Protein AF-K1SG07-F1 (afdb_monomer)

Structure (mmCIF, N/CA/C/O backbone):
data_AF-K1SG07-F1
#
_entry.id   AF-K1SG07-F1
#
loop_
_atom_site.group_PDB
_atom_site.id
_atom_site.type_symbol
_atom_site.label_atom_id
_atom_site.label_alt_id
_atom_site.label_comp_id
_atom_site.label_asym_id
_atom_site.label_entity_id
_atom_site.label_seq_id
_atom_site.pdbx_PDB_ins_code
_atom_site.Cartn_x
_atom_site.Cartn_y
_atom_site.Cartn_z
_atom_site.occupancy
_atom_site.B_iso_or_equiv
_atom_site.auth_seq_id
_atom_site.auth_comp_id
_atom_site.auth_asym_id
_atom_site.auth_atom_id
_atom_site.pdbx_PDB_model_num
ATOM 1 N N . VAL A 1 1 ? -24.592 -15.612 -18.113 1.00 40.88 1 VAL A N 1
ATOM 2 C CA . VAL A 1 1 ? -24.002 -16.234 -16.906 1.00 40.88 1 VAL A CA 1
ATOM 3 C C . VAL A 1 1 ? -24.648 -15.575 -15.699 1.00 40.88 1 VAL A C 1
ATOM 5 O O . VAL A 1 1 ? -24.328 -14.440 -15.383 1.00 40.88 1 VAL A O 1
ATOM 8 N N . SER A 1 2 ? -25.657 -16.221 -15.121 1.00 41.41 2 SER A N 1
ATOM 9 C CA . SER A 1 2 ? -26.332 -15.790 -13.893 1.00 41.41 2 SER A CA 1
ATOM 10 C C . SER A 1 2 ? -25.545 -16.319 -12.695 1.00 41.41 2 SER A C 1
ATOM 12 O O . SER A 1 2 ? -25.430 -17.537 -12.562 1.00 41.41 2 SER A O 1
ATOM 14 N N . GLY A 1 3 ? -24.997 -15.442 -11.848 1.00 40.94 3 GLY A N 1
ATOM 15 C CA . GLY A 1 3 ? -24.365 -15.889 -10.599 1.00 40.94 3 GLY A CA 1
ATOM 16 C C . GLY A 1 3 ? -23.189 -15.082 -10.050 1.00 40.94 3 GLY A C 1
ATOM 17 O O . GLY A 1 3 ? -22.533 -15.575 -9.139 1.00 40.94 3 GLY A O 1
ATOM 18 N N . VAL A 1 4 ? -22.899 -13.870 -10.529 1.00 47.25 4 VAL A N 1
ATOM 19 C CA . VAL A 1 4 ? -21.957 -12.996 -9.812 1.00 47.25 4 VAL A CA 1
ATOM 20 C C . VAL A 1 4 ? -22.775 -12.210 -8.795 1.00 47.25 4 VAL A C 1
ATOM 22 O O . VAL A 1 4 ? -23.330 -11.168 -9.119 1.00 47.25 4 VAL A O 1
ATOM 25 N N . GLY A 1 5 ? -22.945 -12.757 -7.587 1.00 47.16 5 GLY A N 1
ATOM 26 C CA . GLY A 1 5 ? -23.499 -11.977 -6.478 1.00 47.16 5 GLY A CA 1
ATOM 27 C C . GLY A 1 5 ? -22.695 -10.686 -6.370 1.00 47.16 5 GLY A C 1
ATOM 28 O O . GLY A 1 5 ? -21.463 -10.760 -6.300 1.00 47.16 5 GLY A O 1
ATOM 29 N N . ALA A 1 6 ? -23.379 -9.548 -6.458 1.00 57.41 6 ALA A N 1
ATOM 30 C CA . ALA A 1 6 ? -22.757 -8.253 -6.652 1.00 57.41 6 ALA A CA 1
ATOM 31 C C . ALA A 1 6 ? -21.718 -8.036 -5.537 1.00 57.41 6 ALA A C 1
ATOM 33 O O . ALA A 1 6 ? -22.042 -8.030 -4.350 1.00 57.41 6 ALA A O 1
ATOM 34 N N . TYR A 1 7 ? -20.428 -8.009 -5.897 1.00 56.44 7 TYR A N 1
ATOM 35 C CA . TYR A 1 7 ? -19.341 -7.937 -4.910 1.00 56.44 7 TYR A CA 1
ATOM 36 C C . TYR A 1 7 ? -19.466 -6.671 -4.052 1.00 56.44 7 TYR A C 1
ATOM 38 O O . TYR A 1 7 ? -19.153 -6.695 -2.865 1.00 56.44 7 TYR A O 1
ATOM 46 N N . ASN A 1 8 ? -20.031 -5.617 -4.645 1.00 56.22 8 ASN A N 1
ATOM 47 C CA . ASN A 1 8 ? -20.372 -4.358 -4.000 1.00 56.22 8 ASN A CA 1
ATOM 48 C C . ASN A 1 8 ? -21.489 -4.445 -2.947 1.00 56.22 8 ASN A C 1
ATOM 50 O O . ASN A 1 8 ? -21.707 -3.463 -2.249 1.00 56.22 8 ASN A O 1
ATOM 54 N N . GLU A 1 9 ? -22.188 -5.574 -2.820 1.00 59.19 9 GLU A N 1
ATOM 55 C CA . GLU A 1 9 ? -23.227 -5.819 -1.809 1.00 59.19 9 GLU A CA 1
ATOM 56 C C . GLU A 1 9 ? -22.744 -6.752 -0.683 1.00 59.19 9 GLU A C 1
ATOM 58 O O . GLU A 1 9 ? -23.463 -6.993 0.288 1.00 59.19 9 GLU A O 1
ATOM 63 N N . LYS A 1 10 ? -21.519 -7.291 -0.774 1.00 55.69 10 LYS A N 1
ATOM 64 C CA . LYS A 1 10 ? -20.966 -8.192 0.247 1.00 55.69 10 LYS A CA 1
ATOM 65 C C . LYS A 1 10 ? -20.412 -7.414 1.442 1.00 55.69 10 LYS A C 1
ATOM 67 O O . LYS A 1 10 ? -19.816 -6.351 1.290 1.00 55.69 10 LYS A O 1
ATOM 72 N N . ALA A 1 11 ? -20.550 -7.988 2.639 1.00 46.19 11 ALA A N 1
ATOM 73 C CA . ALA A 1 11 ? -19.908 -7.465 3.843 1.00 46.19 11 ALA A CA 1
ATOM 74 C C . ALA A 1 11 ? -18.383 -7.372 3.644 1.00 46.19 11 ALA A C 1
ATOM 76 O O . ALA A 1 11 ? -17.761 -8.329 3.181 1.00 46.19 11 ALA A O 1
ATOM 77 N N . GLY A 1 12 ? -17.793 -6.224 3.986 1.00 45.44 12 GLY A N 1
ATOM 78 C CA . GLY A 1 12 ? -16.369 -5.939 3.770 1.00 45.44 12 GLY A CA 1
ATOM 79 C C . GLY A 1 12 ? -16.054 -5.199 2.465 1.00 45.44 12 GLY A C 1
ATOM 80 O O . GLY A 1 12 ? -14.923 -4.748 2.292 1.00 45.44 12 GLY A O 1
ATOM 81 N N . PHE A 1 13 ? -17.036 -5.009 1.576 1.00 57.12 13 PHE A N 1
ATOM 82 C CA . PHE A 1 13 ? -16.944 -3.980 0.543 1.00 57.12 13 PHE A CA 1
ATOM 83 C C . PHE A 1 13 ? -17.072 -2.587 1.184 1.00 57.12 13 PHE A C 1
ATOM 85 O O . PHE A 1 13 ? -17.664 -2.448 2.253 1.00 57.12 13 PHE A O 1
ATOM 92 N N . LEU A 1 14 ? -16.535 -1.537 0.550 1.00 58.69 14 LEU A N 1
ATOM 93 C CA . LEU A 1 14 ? -16.467 -0.168 1.101 1.00 58.69 14 LEU A CA 1
ATOM 94 C C . LEU A 1 14 ? -17.844 0.511 1.329 1.00 58.69 14 LEU A C 1
ATOM 96 O O . LEU A 1 14 ? -17.906 1.710 1.574 1.00 58.69 14 LEU A O 1
ATOM 100 N N . ASN A 1 15 ? -18.950 -0.233 1.252 1.00 59.81 15 ASN A N 1
ATOM 101 C CA . ASN A 1 15 ? -20.324 0.236 1.442 1.00 59.81 15 ASN A CA 1
ATOM 102 C C . ASN A 1 15 ? -20.775 0.269 2.919 1.00 59.81 15 ASN A C 1
ATOM 104 O O . ASN A 1 15 ? -21.837 0.811 3.214 1.00 59.81 15 ASN A O 1
ATOM 108 N N . ALA A 1 16 ? -19.998 -0.322 3.834 1.00 64.75 16 ALA A N 1
ATOM 109 C CA . ALA A 1 16 ? -20.394 -0.524 5.230 1.00 64.75 16 ALA A CA 1
ATOM 110 C C . ALA A 1 16 ? -19.759 0.469 6.219 1.00 64.75 16 ALA A C 1
ATOM 112 O O . ALA A 1 16 ? -20.029 0.375 7.415 1.00 64.75 16 ALA A O 1
ATOM 113 N N . PHE A 1 17 ? -18.928 1.407 5.752 1.00 70.56 17 PHE A N 1
ATOM 114 C CA . PHE A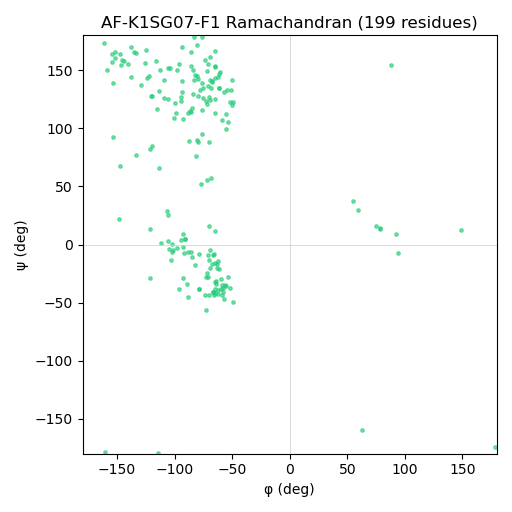 1 17 ? -18.351 2.424 6.627 1.00 70.56 17 PHE A CA 1
ATOM 115 C C . PHE A 1 17 ? -19.393 3.486 6.979 1.00 70.56 17 PHE A C 1
ATOM 117 O O . PHE A 1 17 ? -19.997 4.118 6.110 1.00 70.56 17 PHE A O 1
ATOM 124 N N . SER A 1 18 ? -19.578 3.717 8.273 1.00 72.31 18 SER A N 1
ATOM 125 C CA . SER A 1 18 ? -20.310 4.876 8.772 1.00 72.31 18 SER A CA 1
ATOM 126 C C . SER A 1 18 ? -19.573 6.169 8.415 1.00 72.31 18 SER A C 1
ATOM 128 O O . SER A 1 18 ? -18.344 6.194 8.345 1.00 72.31 18 SER A O 1
ATOM 130 N N . LYS A 1 19 ? -20.301 7.286 8.288 1.00 72.88 19 LYS A N 1
ATOM 131 C CA . LYS A 1 19 ? -19.685 8.613 8.085 1.00 72.88 19 LYS A CA 1
ATOM 132 C C . LYS A 1 19 ? -18.608 8.921 9.136 1.00 72.88 19 LYS A C 1
ATOM 134 O O . LYS A 1 19 ? -17.563 9.460 8.813 1.00 72.88 19 LYS A O 1
ATOM 139 N N . SER A 1 20 ? -18.806 8.508 10.389 1.00 71.62 20 SER A N 1
ATOM 140 C CA . SER A 1 20 ? -17.798 8.663 11.448 1.00 71.62 20 SER A CA 1
ATOM 141 C C . SER A 1 20 ? -16.512 7.860 11.220 1.00 71.62 20 SER A C 1
ATOM 143 O O . SER A 1 20 ? -15.443 8.298 11.645 1.00 71.62 20 SER A O 1
ATOM 145 N N . GLU A 1 21 ? -16.592 6.693 10.577 1.00 75.50 21 GLU A N 1
ATOM 146 C CA . GLU A 1 21 ? -15.414 5.885 10.238 1.00 75.50 21 GLU A CA 1
ATOM 147 C C . GLU A 1 21 ? -14.696 6.430 9.005 1.00 75.50 21 GLU A C 1
ATOM 149 O O . GLU A 1 21 ? -13.469 6.460 8.992 1.00 75.50 21 GLU A O 1
ATOM 154 N N . ILE A 1 22 ? -15.431 6.915 8.000 1.00 77.81 22 ILE A N 1
ATOM 155 C CA . ILE A 1 22 ? -14.830 7.566 6.825 1.00 77.81 22 ILE A CA 1
ATOM 156 C C . ILE A 1 22 ? -14.155 8.879 7.245 1.00 77.81 22 ILE A C 1
ATOM 158 O O . ILE A 1 22 ? -13.010 9.132 6.864 1.00 77.81 22 ILE A O 1
ATOM 162 N N . ALA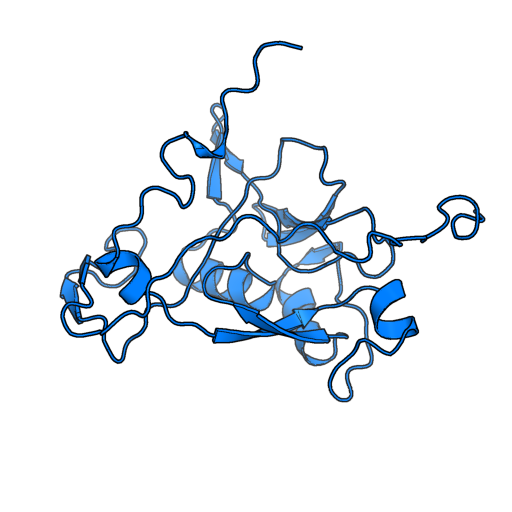 A 1 23 ? -14.789 9.654 8.131 1.00 78.06 23 ALA A N 1
ATOM 163 C CA . ALA A 1 23 ? -14.201 10.858 8.706 1.00 78.06 23 ALA A CA 1
ATOM 164 C C . ALA A 1 23 ? -12.893 10.561 9.458 1.00 78.06 23 ALA A C 1
ATOM 166 O O . ALA A 1 23 ? -11.953 11.353 9.398 1.00 78.06 23 ALA A O 1
ATOM 167 N N . ALA A 1 24 ? -12.771 9.402 10.114 1.00 83.88 24 ALA A N 1
ATOM 168 C CA . ALA A 1 24 ? -11.527 9.000 10.771 1.00 83.88 24 ALA A CA 1
ATOM 169 C C . ALA A 1 24 ? -10.356 8.767 9.798 1.00 83.88 24 ALA A C 1
ATOM 171 O O . ALA A 1 24 ? -9.204 8.726 10.237 1.00 83.88 24 ALA A O 1
ATOM 172 N N . MET A 1 25 ? -10.620 8.629 8.496 1.00 86.69 25 MET A N 1
ATOM 173 C CA . MET A 1 25 ? -9.596 8.433 7.474 1.00 86.69 25 MET A CA 1
ATOM 174 C C . MET A 1 25 ? -8.992 9.769 7.030 1.00 86.69 25 MET A C 1
ATOM 176 O O . MET A 1 25 ? -9.676 10.788 6.866 1.00 86.69 25 MET A O 1
ATOM 180 N N . LYS A 1 26 ? -7.683 9.752 6.792 1.00 89.50 26 LYS A N 1
ATOM 181 C CA . LYS A 1 26 ? -6.927 10.882 6.261 1.00 89.50 26 LYS A CA 1
ATOM 182 C C . LYS A 1 26 ? -6.811 10.769 4.743 1.00 89.50 26 LYS A C 1
ATOM 184 O O . LYS A 1 26 ? -6.321 9.763 4.238 1.00 89.50 26 LYS A O 1
ATOM 189 N N . THR A 1 27 ? -7.190 11.828 4.032 1.00 89.81 27 THR A N 1
ATOM 190 C CA . THR A 1 27 ? -6.795 11.999 2.628 1.00 89.81 27 THR A CA 1
ATOM 191 C C . THR A 1 27 ? -5.303 12.299 2.580 1.00 89.81 27 THR A C 1
ATOM 193 O O . THR A 1 27 ? -4.829 13.212 3.262 1.00 89.81 27 THR A O 1
ATOM 196 N N . VAL A 1 28 ? -4.557 11.527 1.796 1.00 91.88 28 VAL A N 1
ATOM 197 C CA . VAL A 1 28 ? -3.107 11.662 1.678 1.00 91.88 28 VAL A CA 1
ATOM 198 C C . VAL A 1 28 ? -2.694 11.874 0.237 1.00 91.88 28 VAL A C 1
ATOM 200 O O . VAL A 1 28 ? -3.255 11.287 -0.682 1.00 91.88 28 VAL A O 1
ATOM 203 N N . THR A 1 29 ? -1.673 12.701 0.065 1.00 94.38 29 THR A N 1
ATOM 204 C CA . THR A 1 29 ? -0.968 12.860 -1.198 1.00 94.38 29 THR A CA 1
ATOM 205 C C . THR A 1 29 ? 0.309 12.031 -1.129 1.00 94.38 29 THR A C 1
ATOM 207 O O . THR A 1 29 ? 1.113 12.208 -0.209 1.00 94.38 29 THR A O 1
ATOM 210 N N . GLN A 1 30 ? 0.475 11.088 -2.053 1.00 93.50 30 GLN A N 1
ATOM 211 C CA . GLN A 1 30 ? 1.565 10.113 -2.027 1.00 93.50 30 GLN A CA 1
ATOM 212 C C . GLN A 1 30 ? 2.077 9.785 -3.431 1.00 93.50 30 GLN A C 1
ATOM 214 O O . GLN A 1 30 ? 1.383 9.962 -4.425 1.00 93.50 30 GLN A O 1
ATOM 219 N N . ARG A 1 31 ? 3.316 9.289 -3.510 1.00 92.44 31 ARG A N 1
ATOM 220 C CA . ARG A 1 31 ? 3.916 8.841 -4.777 1.00 92.44 31 ARG A CA 1
ATOM 221 C C . ARG A 1 31 ? 3.216 7.575 -5.245 1.00 92.44 31 ARG A C 1
ATOM 223 O O . ARG A 1 31 ? 3.210 6.614 -4.483 1.00 92.44 31 ARG A O 1
ATOM 230 N N . SER A 1 32 ? 2.676 7.536 -6.451 1.00 91.94 32 SER A N 1
ATOM 231 C CA . SER A 1 32 ? 2.264 6.322 -7.158 1.00 91.94 32 SER A CA 1
ATOM 232 C C . SER A 1 32 ? 3.279 6.038 -8.251 1.00 91.94 32 SER A C 1
ATOM 234 O O . SER A 1 32 ? 3.599 6.928 -9.028 1.00 91.94 32 SER A O 1
ATOM 236 N N . LEU A 1 33 ? 3.865 4.842 -8.273 1.00 92.44 33 LEU A N 1
ATOM 237 C CA . LEU A 1 33 ? 4.840 4.522 -9.317 1.00 92.44 33 LEU A CA 1
ATOM 238 C C . LEU A 1 33 ? 4.124 4.341 -10.653 1.00 92.44 33 LEU A C 1
ATOM 240 O O . LEU A 1 33 ? 2.993 3.866 -10.665 1.00 92.44 33 LEU A O 1
ATOM 244 N N . VAL A 1 34 ? 4.803 4.675 -11.746 1.00 89.38 34 VAL A N 1
ATOM 245 C CA . VAL A 1 34 ? 4.256 4.604 -13.108 1.00 89.38 34 VAL A CA 1
ATOM 246 C C . VAL A 1 34 ? 5.019 3.588 -13.964 1.00 89.38 34 VAL A C 1
ATOM 248 O O . VAL A 1 34 ? 6.158 3.211 -13.669 1.00 89.38 34 VAL A O 1
ATOM 251 N N . SER A 1 35 ? 4.367 3.103 -15.015 1.00 88.06 35 SER A N 1
ATOM 252 C CA . SER A 1 35 ? 4.882 2.132 -15.985 1.00 88.06 35 SER A CA 1
ATOM 253 C C . SER A 1 35 ? 5.516 2.799 -17.216 1.00 88.06 35 SER A C 1
ATOM 255 O O . SER A 1 35 ? 5.374 4.006 -17.420 1.00 88.06 35 SER A O 1
ATOM 257 N N . HIS A 1 36 ? 6.208 2.016 -18.062 1.00 88.38 36 HIS A N 1
ATOM 258 C CA . HIS A 1 36 ? 6.862 2.507 -19.289 1.00 88.38 36 HIS A CA 1
ATOM 259 C C . HIS A 1 36 ? 5.931 3.358 -20.160 1.00 88.38 36 HIS A C 1
ATOM 261 O O . HIS A 1 36 ? 6.347 4.448 -20.545 1.00 88.38 36 HIS A O 1
ATOM 267 N N . PRO A 1 37 ? 4.690 2.936 -20.489 1.00 85.50 37 PRO A N 1
ATOM 268 C CA . PRO A 1 37 ? 3.810 3.750 -21.326 1.00 85.50 37 PRO A CA 1
ATOM 269 C C . PRO A 1 37 ? 3.531 5.143 -20.756 1.00 85.50 37 PRO A C 1
ATOM 271 O O . PRO A 1 37 ? 3.468 6.102 -21.521 1.00 85.50 37 PRO A O 1
ATOM 274 N N . GLU A 1 38 ? 3.385 5.258 -19.438 1.00 85.25 38 GLU A N 1
ATOM 275 C CA . GLU A 1 38 ? 3.039 6.506 -18.754 1.00 85.25 38 GLU A CA 1
ATOM 276 C C . GLU A 1 38 ? 4.228 7.470 -18.754 1.00 85.25 38 GLU A C 1
ATOM 278 O O . GLU A 1 38 ? 4.141 8.569 -19.314 1.00 85.25 38 GLU A O 1
ATOM 283 N N . TYR A 1 39 ? 5.385 7.046 -18.235 1.00 84.94 39 TYR A N 1
ATOM 284 C CA . TYR A 1 39 ? 6.535 7.947 -18.179 1.00 84.94 39 TYR A CA 1
ATOM 285 C C . TYR A 1 39 ? 7.138 8.227 -19.565 1.00 84.94 39 TYR A C 1
ATOM 287 O O . TYR A 1 39 ? 7.646 9.324 -19.792 1.00 84.94 39 TYR A O 1
ATOM 295 N N . ASN A 1 40 ? 7.021 7.312 -20.543 1.00 86.69 40 ASN A N 1
ATOM 296 C CA . ASN A 1 40 ? 7.429 7.581 -21.933 1.00 86.69 40 ASN A CA 1
ATOM 297 C C . ASN A 1 40 ? 6.540 8.639 -22.609 1.00 86.69 40 ASN A C 1
ATOM 299 O O . ASN A 1 40 ? 6.918 9.207 -23.636 1.00 86.69 40 ASN A O 1
ATOM 303 N N . LYS A 1 41 ? 5.358 8.915 -22.044 1.00 87.00 41 LYS A N 1
ATOM 304 C CA . LYS A 1 41 ? 4.472 10.017 -22.442 1.00 87.00 41 LYS A CA 1
ATOM 305 C C . LYS A 1 41 ? 4.677 11.279 -21.603 1.00 87.00 41 LYS A C 1
ATOM 307 O O . LYS A 1 41 ? 3.971 12.258 -21.818 1.00 87.00 41 LYS A O 1
ATOM 312 N N . GLY A 1 42 ? 5.654 11.277 -20.695 1.00 85.19 42 GLY A N 1
ATOM 313 C CA . GLY A 1 42 ? 5.929 12.388 -19.789 1.00 85.19 42 GLY A CA 1
ATOM 314 C C . GLY A 1 42 ? 4.980 12.458 -18.593 1.00 85.19 42 GLY A C 1
ATOM 315 O O . GLY A 1 42 ? 4.953 13.486 -17.925 1.00 85.19 42 GLY A O 1
ATOM 316 N N . ILE A 1 43 ? 4.213 11.396 -18.316 1.00 85.69 43 ILE A N 1
ATOM 317 C CA . ILE A 1 43 ? 3.385 11.280 -17.107 1.00 85.69 43 ILE A CA 1
ATOM 318 C C . ILE A 1 43 ? 4.297 10.817 -15.973 1.00 85.69 43 ILE A C 1
ATOM 320 O O . ILE A 1 43 ? 4.389 9.635 -15.646 1.00 85.69 43 ILE A O 1
ATOM 324 N N . VAL A 1 44 ? 5.084 11.759 -15.469 1.00 90.44 44 VAL A N 1
ATOM 325 C CA . VAL A 1 44 ? 6.042 11.545 -14.394 1.00 90.44 44 VAL A CA 1
ATOM 326 C C . VAL A 1 44 ? 6.262 12.861 -13.660 1.00 90.44 44 VAL A C 1
ATOM 328 O O . VAL A 1 44 ? 6.384 13.919 -14.276 1.00 90.44 44 VAL A O 1
ATOM 331 N N . ASP A 1 45 ? 6.348 12.779 -12.342 1.00 89.06 45 ASP A N 1
ATOM 332 C CA . ASP A 1 45 ? 6.738 13.874 -11.472 1.00 89.06 45 ASP A CA 1
ATOM 333 C C . ASP A 1 45 ? 8.222 13.781 -11.095 1.00 89.06 45 ASP A C 1
ATOM 335 O O . ASP A 1 45 ? 8.799 12.702 -10.936 1.00 89.06 45 ASP A O 1
ATOM 339 N N . GLY A 1 46 ? 8.831 14.944 -10.856 1.00 87.44 46 GLY A N 1
ATOM 340 C CA . GLY A 1 46 ? 10.195 15.059 -10.341 1.00 87.44 46 GLY A CA 1
ATOM 341 C C . GLY A 1 46 ? 11.277 14.477 -11.260 1.00 87.44 46 GLY A C 1
ATOM 342 O O . GLY A 1 46 ? 11.086 14.313 -12.459 1.00 87.44 46 GLY A O 1
ATOM 343 N N . ASP A 1 47 ? 12.434 14.172 -10.665 1.00 86.62 47 ASP A N 1
ATOM 344 C CA . ASP A 1 47 ? 13.654 13.772 -11.387 1.00 86.62 47 ASP A CA 1
ATOM 345 C C . ASP A 1 47 ? 13.950 12.262 -11.276 1.00 86.62 47 ASP A C 1
ATOM 347 O O . ASP A 1 47 ? 15.106 11.829 -11.322 1.00 86.62 47 ASP A O 1
ATOM 351 N N . ALA A 1 48 ? 12.918 11.442 -11.055 1.00 88.12 48 ALA A N 1
ATOM 352 C CA . ALA A 1 48 ? 13.075 9.992 -10.992 1.00 88.12 48 ALA A CA 1
ATOM 353 C C . ALA A 1 48 ? 13.597 9.426 -12.326 1.00 88.12 48 ALA A C 1
ATOM 355 O O . ALA A 1 48 ? 13.302 9.956 -13.395 1.00 88.12 48 ALA A O 1
ATOM 356 N N . ASN A 1 49 ? 14.398 8.359 -12.266 1.00 89.75 49 ASN A N 1
ATOM 357 C CA . ASN A 1 49 ? 15.182 7.891 -13.415 1.00 89.75 49 ASN A CA 1
ATOM 358 C C . ASN A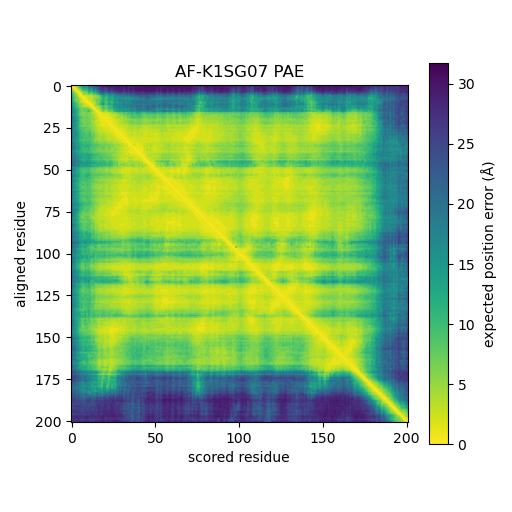 1 49 ? 15.406 6.372 -13.455 1.00 89.75 49 ASN A C 1
ATOM 360 O O . ASN A 1 49 ? 16.369 5.900 -14.063 1.00 89.75 49 ASN A O 1
ATOM 364 N N . SER A 1 50 ? 14.559 5.602 -12.773 1.00 92.44 50 SER A N 1
ATOM 365 C CA . SER A 1 50 ? 14.682 4.145 -12.730 1.00 92.44 50 SER A CA 1
ATOM 366 C C . SER A 1 50 ? 13.328 3.450 -12.668 1.00 92.44 50 SER A C 1
ATOM 368 O O . SER A 1 50 ? 12.328 4.026 -12.244 1.00 92.44 50 SER A O 1
ATOM 370 N N . ASP A 1 51 ? 13.311 2.181 -13.056 1.00 92.12 51 ASP A N 1
ATOM 371 C CA . ASP A 1 51 ? 12.171 1.298 -12.840 1.00 92.12 51 ASP A CA 1
ATOM 372 C C . ASP A 1 51 ? 12.230 0.702 -11.426 1.00 92.12 51 ASP A C 1
ATOM 374 O O . ASP A 1 51 ? 13.315 0.456 -10.886 1.00 92.12 51 ASP A O 1
ATOM 378 N N . LEU A 1 52 ? 11.077 0.400 -10.820 1.00 92.06 52 LEU A N 1
ATOM 379 C CA . LEU A 1 52 ? 11.085 -0.321 -9.547 1.00 92.06 52 LEU A CA 1
ATOM 380 C C . LEU A 1 52 ? 11.571 -1.765 -9.758 1.00 92.06 52 LEU A C 1
ATOM 382 O O . LEU A 1 52 ? 11.067 -2.460 -10.643 1.00 92.06 52 LEU A O 1
ATOM 386 N N . LEU A 1 53 ? 12.461 -2.276 -8.906 1.00 91.00 53 LEU A N 1
ATOM 387 C CA . LEU A 1 53 ? 12.915 -3.667 -8.983 1.00 91.00 53 LEU A CA 1
ATOM 388 C C . LEU A 1 53 ? 11.793 -4.649 -8.606 1.00 91.00 53 LEU A C 1
ATOM 390 O O . LEU A 1 53 ? 10.992 -4.394 -7.703 1.00 91.00 53 LEU A O 1
ATOM 394 N N . TYR A 1 54 ? 11.720 -5.773 -9.316 1.00 88.50 54 TYR A N 1
ATOM 395 C CA . TYR A 1 54 ? 10.829 -6.905 -9.035 1.00 88.50 54 TYR A CA 1
ATOM 396 C C . TYR A 1 54 ? 11.587 -8.228 -9.221 1.00 88.50 54 TYR A C 1
ATOM 398 O O . TYR A 1 54 ? 12.727 -8.225 -9.676 1.00 88.50 54 TYR A O 1
ATOM 406 N N . TYR A 1 55 ? 10.976 -9.345 -8.811 1.00 90.06 55 TYR A N 1
ATOM 407 C CA . TYR A 1 55 ? 11.657 -10.625 -8.558 1.00 90.06 55 TYR A CA 1
ATOM 408 C C . TYR A 1 55 ? 12.810 -10.498 -7.563 1.00 90.06 55 TYR A C 1
ATOM 410 O O . TYR A 1 55 ? 13.845 -11.149 -7.674 1.00 90.06 55 TYR A O 1
ATOM 418 N N . THR A 1 56 ? 12.594 -9.649 -6.567 1.00 93.75 56 THR A N 1
ATOM 419 C CA . THR A 1 56 ? 13.540 -9.393 -5.495 1.00 93.75 56 THR A CA 1
ATOM 420 C C . THR A 1 56 ? 12.827 -9.372 -4.147 1.00 93.75 56 THR A C 1
ATOM 422 O O . THR A 1 56 ? 11.595 -9.295 -4.072 1.00 93.75 56 THR A O 1
ATOM 425 N N . ASP A 1 57 ? 13.603 -9.440 -3.075 1.00 94.38 57 ASP A N 1
ATOM 426 C CA . ASP A 1 57 ? 13.129 -9.196 -1.729 1.00 94.38 57 ASP A CA 1
ATOM 427 C C . ASP A 1 57 ? 12.678 -7.741 -1.576 1.00 94.38 57 ASP A C 1
ATOM 429 O O . ASP A 1 57 ? 13.280 -6.791 -2.086 1.00 94.38 57 ASP A O 1
ATOM 433 N N . ILE A 1 58 ? 11.619 -7.543 -0.799 1.00 93.56 58 ILE A N 1
ATOM 434 C CA . ILE A 1 58 ? 11.055 -6.220 -0.534 1.00 93.56 58 ILE A CA 1
ATOM 435 C C . ILE A 1 58 ? 12.069 -5.201 -0.001 1.00 93.56 58 ILE A C 1
ATOM 437 O O . ILE A 1 58 ? 11.901 -4.007 -0.237 1.00 93.56 58 ILE A O 1
ATOM 441 N N . SER A 1 59 ? 13.132 -5.620 0.691 1.00 92.31 59 SER A N 1
ATOM 442 C CA . SER A 1 59 ? 14.190 -4.697 1.120 1.00 92.31 59 SER A CA 1
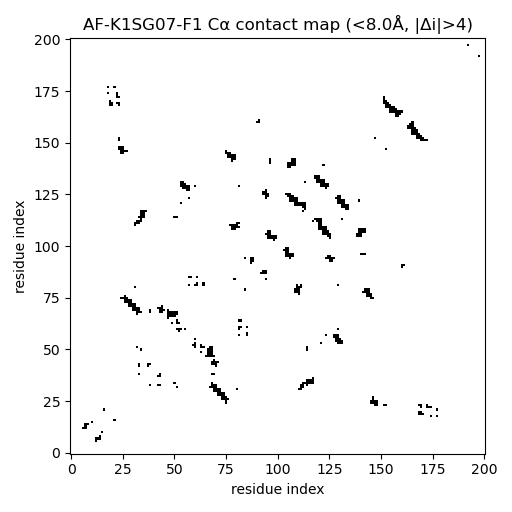ATOM 443 C C . SER A 1 59 ? 14.913 -4.038 -0.052 1.00 92.31 59 SER A C 1
ATOM 445 O O . SER A 1 59 ? 15.210 -2.846 0.026 1.00 92.31 59 SER A O 1
ATOM 447 N N . GLU A 1 60 ? 15.167 -4.778 -1.131 1.00 95.00 60 GLU A N 1
ATOM 448 C CA . GLU A 1 60 ? 15.819 -4.243 -2.328 1.00 95.00 60 GLU A CA 1
ATOM 449 C C . GLU A 1 60 ? 14.863 -3.343 -3.112 1.00 95.00 60 GLU A C 1
ATOM 451 O O . GLU A 1 60 ? 15.233 -2.226 -3.470 1.00 95.00 60 GLU A O 1
ATOM 456 N N . ALA A 1 61 ? 13.604 -3.769 -3.277 1.00 94.06 61 ALA A N 1
ATOM 457 C CA . ALA A 1 61 ? 12.573 -2.933 -3.894 1.00 94.06 61 ALA A CA 1
ATOM 458 C C . ALA A 1 61 ? 12.386 -1.605 -3.129 1.00 94.06 61 ALA A C 1
ATOM 460 O O . ALA A 1 61 ? 12.271 -0.532 -3.713 1.00 94.06 61 ALA A O 1
ATOM 461 N N . VAL A 1 62 ? 12.415 -1.640 -1.793 1.00 95.19 62 VAL A N 1
ATOM 462 C CA . VAL A 1 62 ? 12.346 -0.427 -0.963 1.00 95.19 62 VAL A CA 1
ATOM 463 C C . VAL A 1 62 ? 13.561 0.474 -1.153 1.00 95.19 62 VAL A C 1
ATOM 465 O O . VAL A 1 62 ? 13.399 1.696 -1.158 1.00 95.19 62 VAL A O 1
ATOM 468 N N . ALA A 1 63 ? 14.756 -0.098 -1.305 1.00 95.69 63 ALA A N 1
ATOM 469 C CA . ALA A 1 63 ? 15.977 0.674 -1.510 1.00 95.69 63 ALA A CA 1
ATOM 470 C C . ALA A 1 63 ? 15.950 1.463 -2.829 1.00 95.69 63 ALA A C 1
ATOM 472 O O . ALA A 1 63 ? 16.499 2.561 -2.887 1.00 95.69 63 ALA A O 1
ATOM 473 N N . ASN A 1 64 ? 15.276 0.941 -3.858 1.00 94.81 64 ASN A N 1
ATOM 474 C CA . ASN A 1 64 ? 15.200 1.567 -5.179 1.00 94.81 64 ASN A CA 1
ATOM 475 C C . ASN A 1 64 ? 13.910 2.388 -5.416 1.00 94.81 64 ASN A C 1
ATOM 477 O O . ASN A 1 64 ? 13.757 3.049 -6.442 1.00 94.81 64 ASN A O 1
ATOM 481 N N . TYR A 1 65 ? 12.986 2.392 -4.454 1.00 94.69 65 TYR A N 1
ATOM 482 C CA . TYR A 1 65 ? 11.694 3.068 -4.576 1.00 94.69 65 TYR A CA 1
ATOM 483 C C . TYR A 1 65 ? 11.803 4.579 -4.830 1.00 94.69 65 TYR A C 1
ATOM 485 O O . TYR A 1 65 ? 11.089 5.113 -5.672 1.00 94.69 65 TYR A O 1
ATOM 493 N N . ASP A 1 66 ? 12.698 5.288 -4.134 1.00 93.88 66 ASP A N 1
ATOM 494 C CA . ASP A 1 66 ? 12.752 6.757 -4.229 1.00 93.88 66 ASP A CA 1
ATOM 495 C C . ASP A 1 66 ? 13.312 7.267 -5.561 1.00 93.88 66 ASP A C 1
ATOM 497 O O . ASP A 1 66 ? 12.963 8.375 -5.977 1.00 93.88 66 ASP A O 1
ATOM 501 N N . SER A 1 67 ? 14.124 6.457 -6.246 1.00 94.38 67 SER A N 1
ATOM 502 C CA . SER A 1 67 ? 14.620 6.744 -7.595 1.00 94.38 67 SER A CA 1
ATOM 503 C C . SER A 1 67 ? 13.651 6.300 -8.693 1.00 94.38 67 SER A C 1
ATOM 505 O O . SER A 1 67 ? 13.913 6.559 -9.870 1.00 94.38 67 SER A O 1
ATOM 507 N N . SER A 1 68 ? 12.564 5.605 -8.340 1.00 94.31 68 SER A N 1
ATOM 508 C CA . SER A 1 68 ? 11.648 5.016 -9.315 1.00 94.31 68 SER A CA 1
ATOM 509 C C . SER A 1 68 ? 10.668 6.040 -9.889 1.00 94.31 68 SER A C 1
ATOM 511 O O . SER A 1 68 ? 10.186 6.910 -9.151 1.00 94.31 68 SER A O 1
ATOM 513 N N . TYR A 1 69 ? 10.366 5.925 -11.188 1.00 94.19 69 TYR A N 1
ATOM 514 C CA . TYR A 1 69 ? 9.399 6.776 -11.889 1.00 94.19 69 TYR A CA 1
ATOM 515 C C . TYR A 1 69 ? 8.040 6.769 -11.189 1.00 94.19 69 TYR A C 1
ATOM 517 O O . TYR A 1 69 ? 7.529 5.712 -10.812 1.00 94.19 69 TYR A O 1
ATOM 525 N N . PHE A 1 70 ? 7.463 7.954 -10.999 1.00 94.31 70 PHE A N 1
ATOM 526 C CA . PHE A 1 70 ? 6.239 8.128 -10.230 1.00 94.31 70 PHE A CA 1
ATOM 527 C C . PHE A 1 70 ? 5.428 9.327 -10.703 1.00 94.31 70 PHE A C 1
ATOM 529 O O . PHE A 1 70 ? 5.962 10.214 -11.353 1.00 94.31 70 PHE A O 1
ATOM 536 N N . GLU A 1 71 ? 4.179 9.379 -10.273 1.00 92.94 71 GLU A N 1
ATOM 537 C CA . GLU A 1 71 ? 3.346 10.572 -10.205 1.00 92.94 71 GLU A CA 1
ATOM 538 C C . GLU A 1 71 ? 2.824 10.750 -8.774 1.00 92.94 71 GLU A C 1
ATOM 540 O O . GLU A 1 71 ? 2.923 9.858 -7.922 1.00 92.94 71 GLU A O 1
ATOM 545 N N . THR A 1 72 ? 2.265 11.911 -8.486 1.00 92.44 72 THR A N 1
ATOM 546 C CA . THR A 1 72 ? 1.691 12.234 -7.187 1.00 92.44 72 THR A CA 1
ATOM 547 C C . THR A 1 72 ? 0.181 12.055 -7.234 1.00 92.44 72 THR A C 1
ATOM 549 O O . THR A 1 72 ? -0.526 12.829 -7.876 1.00 92.44 72 THR A O 1
ATOM 552 N N . THR A 1 73 ? -0.336 11.075 -6.494 1.00 90.31 73 THR A N 1
ATOM 553 C CA . THR A 1 73 ? -1.778 10.822 -6.392 1.00 90.31 73 THR A CA 1
ATOM 554 C C . THR A 1 73 ? -2.316 11.279 -5.042 1.00 90.31 73 THR A C 1
ATOM 556 O O . THR A 1 73 ? -1.594 11.328 -4.043 1.00 90.31 73 THR A O 1
ATOM 559 N N . THR A 1 74 ? -3.594 11.660 -5.008 1.00 91.12 74 THR A N 1
ATOM 560 C CA . THR A 1 74 ? -4.302 12.010 -3.771 1.00 91.12 74 THR A CA 1
ATOM 561 C C . THR A 1 74 ? -5.423 11.014 -3.533 1.00 91.12 74 THR A C 1
ATOM 563 O O . THR A 1 74 ? -6.354 10.909 -4.326 1.00 91.12 74 THR A O 1
ATOM 566 N N . GLU A 1 75 ? -5.319 10.271 -2.437 1.00 88.62 75 GLU A N 1
ATOM 567 C CA . GLU A 1 75 ? -6.132 9.089 -2.160 1.00 88.62 75 GLU A CA 1
ATOM 568 C C . GLU A 1 75 ? -6.567 9.091 -0.688 1.00 88.62 75 GLU A C 1
ATOM 570 O O . GLU A 1 75 ? -5.822 9.507 0.201 1.00 88.62 75 GLU A O 1
ATOM 575 N N . LYS A 1 76 ? -7.786 8.615 -0.409 1.00 85.81 76 LYS A N 1
ATOM 576 C CA . LYS A 1 76 ? -8.263 8.374 0.969 1.00 85.81 76 LYS A CA 1
ATOM 577 C C . LYS A 1 76 ? -8.075 6.907 1.377 1.00 85.81 76 LYS A C 1
ATOM 579 O O . LYS A 1 76 ? -7.691 6.623 2.507 1.00 85.81 76 LYS A O 1
ATOM 584 N N . VAL A 1 77 ? -8.306 5.991 0.438 1.00 87.31 77 VAL A N 1
ATOM 585 C CA . VAL A 1 77 ? -8.095 4.544 0.574 1.00 87.31 77 VAL A CA 1
ATOM 586 C C . VAL A 1 77 ? -7.275 4.077 -0.622 1.00 87.31 77 VAL A C 1
ATOM 588 O O . VAL A 1 77 ? -7.538 4.502 -1.744 1.00 87.31 77 VAL A O 1
ATOM 591 N N . PHE A 1 78 ? -6.290 3.219 -0.385 1.00 91.00 78 PHE A N 1
ATOM 592 C CA . PHE A 1 78 ? -5.310 2.800 -1.387 1.00 91.00 78 PHE A CA 1
ATOM 593 C C . PHE A 1 78 ? -4.849 1.356 -1.157 1.00 91.00 78 PHE A C 1
ATOM 595 O O . PHE A 1 78 ? -5.045 0.800 -0.076 1.00 91.00 78 PHE A O 1
ATOM 602 N N . LEU A 1 79 ? -4.222 0.731 -2.159 1.00 92.38 79 LEU A N 1
ATOM 603 C CA . LEU A 1 79 ? -3.439 -0.494 -1.939 1.00 92.38 79 LEU A CA 1
ATOM 604 C C . LEU A 1 79 ? -2.019 -0.125 -1.516 1.00 92.38 79 LEU A C 1
ATOM 606 O O . LEU A 1 79 ? -1.519 0.940 -1.855 1.00 92.38 79 LEU A O 1
ATOM 610 N N . LEU A 1 80 ? -1.345 -1.005 -0.785 1.00 93.94 80 LEU A N 1
ATOM 611 C CA . LEU A 1 80 ? 0.006 -0.720 -0.304 1.00 93.94 80 LEU A CA 1
ATOM 612 C C . LEU A 1 80 ? 1.014 -0.649 -1.465 1.00 93.94 80 LEU A C 1
ATOM 614 O O . LEU A 1 80 ? 0.966 -1.459 -2.393 1.00 93.94 80 LEU A O 1
ATOM 618 N N . ASP A 1 81 ? 1.957 0.288 -1.387 1.00 94.50 81 ASP A N 1
ATOM 619 C CA . ASP A 1 81 ? 3.225 0.209 -2.123 1.00 94.50 81 ASP A CA 1
ATOM 620 C C . ASP A 1 81 ? 4.262 -0.653 -1.369 1.00 94.50 81 ASP A C 1
ATOM 622 O O . ASP A 1 81 ? 4.016 -1.141 -0.261 1.00 94.50 81 ASP A O 1
ATOM 626 N N . VAL A 1 82 ? 5.454 -0.835 -1.947 1.00 95.06 82 VAL A N 1
ATOM 627 C CA . VAL A 1 82 ? 6.529 -1.639 -1.334 1.00 95.06 82 VAL A CA 1
ATOM 628 C C . VAL A 1 82 ? 7.063 -1.071 -0.011 1.00 95.06 82 VAL A C 1
ATOM 630 O O . VAL A 1 82 ? 7.394 -1.842 0.891 1.00 95.06 82 VAL A O 1
ATOM 633 N N . LYS A 1 83 ? 7.124 0.254 0.176 1.00 95.12 83 LYS A N 1
ATOM 634 C CA . LYS A 1 83 ? 7.547 0.863 1.451 1.00 95.12 83 LYS A CA 1
ATOM 635 C C . LYS A 1 83 ? 6.496 0.656 2.530 1.00 95.12 83 LYS A C 1
ATOM 637 O O . LYS A 1 83 ? 6.838 0.286 3.658 1.00 95.12 83 LYS A O 1
ATOM 642 N N . GLN A 1 84 ? 5.231 0.855 2.184 1.00 94.38 84 GLN A N 1
ATOM 643 C CA . GLN A 1 84 ? 4.097 0.661 3.080 1.00 94.38 84 GLN A CA 1
ATOM 644 C C . GLN A 1 84 ? 3.953 -0.818 3.465 1.00 94.38 84 GLN A C 1
ATOM 646 O O . GLN A 1 84 ? 3.832 -1.129 4.651 1.00 94.38 84 GLN A O 1
ATOM 651 N N . ALA A 1 85 ? 4.081 -1.746 2.511 1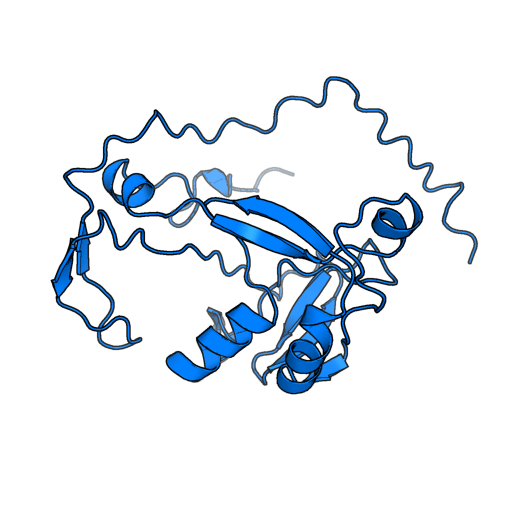.00 93.69 85 ALA A N 1
ATOM 652 C CA . ALA A 1 85 ? 4.109 -3.184 2.783 1.00 93.69 85 ALA A CA 1
ATOM 653 C C . ALA A 1 85 ? 5.276 -3.576 3.711 1.00 93.69 85 ALA A C 1
ATOM 655 O O . ALA A 1 85 ? 5.105 -4.383 4.629 1.00 93.69 85 ALA A O 1
ATOM 656 N N . ASN A 1 86 ? 6.451 -2.956 3.548 1.00 93.31 86 ASN A N 1
ATOM 657 C CA . ASN A 1 86 ? 7.603 -3.207 4.416 1.00 93.31 86 ASN A CA 1
ATOM 658 C C . ASN A 1 86 ? 7.348 -2.710 5.844 1.00 93.31 86 ASN A C 1
ATOM 660 O O . ASN A 1 86 ? 7.680 -3.389 6.816 1.00 93.31 86 ASN A O 1
ATOM 664 N N . ALA A 1 87 ? 6.721 -1.540 5.989 1.00 90.31 87 ALA A N 1
ATOM 665 C CA . ALA A 1 87 ? 6.316 -1.015 7.291 1.00 90.31 87 ALA A CA 1
ATOM 666 C C . ALA A 1 87 ? 5.291 -1.932 7.979 1.00 90.31 87 ALA A C 1
ATOM 668 O O . ALA A 1 87 ? 5.431 -2.228 9.168 1.00 90.31 87 ALA A O 1
ATOM 669 N N . VAL A 1 88 ? 4.312 -2.444 7.225 1.00 85.50 88 VAL A N 1
ATOM 670 C CA . VAL A 1 88 ? 3.337 -3.425 7.723 1.00 85.50 88 VAL A CA 1
ATOM 671 C C . VAL A 1 88 ? 4.041 -4.665 8.265 1.00 85.50 88 VAL A C 1
ATOM 673 O O . VAL A 1 88 ? 3.749 -5.068 9.388 1.00 85.50 88 VAL A O 1
ATOM 676 N N . TRP A 1 89 ? 5.013 -5.234 7.551 1.00 85.25 89 TRP A N 1
ATOM 677 C CA . TRP A 1 89 ? 5.769 -6.380 8.067 1.00 85.25 89 TRP A CA 1
ATOM 678 C C . TRP A 1 89 ? 6.604 -6.051 9.300 1.00 85.25 89 TRP A C 1
ATOM 680 O O . TRP A 1 89 ? 6.611 -6.830 10.253 1.00 85.25 89 TRP A O 1
ATOM 690 N N . LYS A 1 90 ? 7.273 -4.892 9.344 1.00 84.38 90 LYS A N 1
ATOM 691 C CA . LYS A 1 90 ? 8.048 -4.497 10.533 1.00 84.38 90 LYS A CA 1
ATOM 692 C C . LYS A 1 90 ? 7.174 -4.487 11.791 1.00 84.38 90 LYS A C 1
ATOM 694 O O . LYS A 1 90 ? 7.660 -4.903 12.848 1.00 84.38 90 LYS A O 1
ATOM 699 N N . ASN A 1 91 ? 5.904 -4.103 11.647 1.00 79.19 91 ASN A N 1
ATOM 700 C CA . ASN A 1 91 ? 4.934 -3.993 12.736 1.00 79.19 91 ASN A CA 1
ATOM 701 C C . ASN A 1 91 ? 4.170 -5.296 13.030 1.00 79.19 91 ASN A C 1
ATOM 703 O O . ASN A 1 91 ? 4.034 -5.669 14.191 1.00 79.19 91 ASN A O 1
ATOM 707 N N . LEU A 1 92 ? 3.687 -5.999 12.002 1.00 78.06 92 LEU A N 1
ATOM 708 C CA . LEU A 1 92 ? 2.807 -7.173 12.131 1.00 78.06 92 LEU A CA 1
ATOM 709 C C . LEU A 1 92 ? 3.524 -8.515 11.927 1.00 78.06 92 LEU A C 1
ATOM 711 O O . LEU A 1 92 ? 2.923 -9.565 12.119 1.00 78.06 92 LEU A O 1
ATOM 715 N N . LYS A 1 93 ? 4.803 -8.496 11.535 1.00 80.12 93 LYS A N 1
ATOM 716 C CA . LYS A 1 93 ? 5.651 -9.676 11.287 1.00 80.12 93 LYS A CA 1
ATOM 717 C C . LYS A 1 93 ? 5.122 -10.633 10.207 1.00 80.12 93 LYS A C 1
ATOM 719 O O . LYS A 1 93 ? 5.421 -11.822 10.245 1.00 80.12 93 LYS A O 1
ATOM 724 N N . GLY A 1 94 ? 4.388 -10.123 9.214 1.00 79.56 94 GLY A N 1
ATOM 725 C CA . GLY A 1 94 ? 3.901 -10.919 8.082 1.00 79.56 94 GLY A CA 1
ATOM 726 C C . GLY A 1 94 ? 3.535 -10.093 6.845 1.00 79.56 94 GLY A C 1
ATOM 727 O O . GLY A 1 94 ? 3.108 -8.945 6.965 1.00 79.56 94 GLY A O 1
ATOM 728 N N . TYR A 1 95 ? 3.687 -10.705 5.664 1.00 80.06 95 TYR A N 1
ATOM 729 C CA . TYR A 1 95 ? 3.352 -10.142 4.345 1.00 80.06 95 TYR A CA 1
ATOM 730 C C . TYR A 1 95 ? 2.083 -10.755 3.728 1.00 80.06 95 TYR A C 1
ATOM 732 O O . TYR A 1 95 ? 1.946 -10.825 2.514 1.00 80.06 95 TYR A O 1
ATOM 740 N N . TYR A 1 96 ? 1.135 -11.206 4.545 1.00 80.38 96 TYR A N 1
ATOM 741 C CA . TYR A 1 96 ? -0.094 -11.849 4.072 1.00 80.38 96 TYR A CA 1
ATOM 742 C C . TYR A 1 96 ? -1.341 -11.160 4.631 1.00 80.38 96 TYR A C 1
ATOM 744 O O . TYR A 1 96 ? -1.282 -10.475 5.659 1.00 80.38 96 TYR A O 1
ATOM 752 N N . VAL A 1 97 ? -2.464 -11.312 3.926 1.00 74.31 97 VAL A N 1
ATOM 753 C CA . VAL A 1 97 ? -3.773 -10.774 4.353 1.00 74.31 97 VAL A CA 1
ATOM 754 C C . VAL A 1 97 ? -4.556 -11.750 5.219 1.00 74.31 97 VAL A C 1
ATOM 756 O O . VAL A 1 97 ? -5.262 -11.334 6.131 1.00 74.31 97 VAL A O 1
ATOM 759 N N . ALA A 1 98 ? -4.422 -13.043 4.940 1.00 76.06 98 ALA A N 1
ATOM 760 C CA . ALA A 1 98 ? -5.137 -14.119 5.607 1.00 76.06 98 ALA A CA 1
ATOM 761 C C . ALA A 1 98 ? -4.401 -15.446 5.378 1.00 76.06 98 ALA A C 1
ATOM 763 O O . ALA A 1 98 ? -3.371 -15.485 4.704 1.00 76.06 98 ALA A O 1
ATOM 764 N N . TYR A 1 99 ? -4.960 -16.524 5.914 1.00 77.88 99 TYR A N 1
ATOM 765 C CA . TYR A 1 99 ? -4.621 -17.889 5.531 1.00 77.88 99 TYR A CA 1
ATOM 766 C C . TYR A 1 99 ? -5.796 -18.487 4.756 1.00 77.88 99 TYR A C 1
ATOM 768 O O . TYR A 1 99 ? -6.950 -18.215 5.093 1.00 77.88 99 TYR A O 1
ATOM 776 N N . ASN A 1 100 ? -5.515 -19.278 3.722 1.00 71.00 100 ASN A N 1
ATOM 777 C CA . ASN A 1 100 ? -6.548 -20.060 3.046 1.00 71.00 100 ASN A CA 1
ATOM 778 C C . ASN A 1 100 ? -6.950 -21.293 3.890 1.00 71.00 100 ASN A C 1
ATOM 780 O O . ASN A 1 100 ? -6.392 -21.539 4.962 1.00 71.00 100 ASN A O 1
ATOM 784 N N . ASN A 1 101 ? -7.909 -22.085 3.398 1.00 75.12 101 ASN A N 1
ATOM 785 C CA . ASN A 1 101 ? -8.405 -23.278 4.102 1.00 75.12 101 ASN A CA 1
ATOM 786 C C . ASN A 1 101 ? -7.326 -24.350 4.349 1.00 75.12 101 ASN A C 1
ATOM 788 O O . ASN A 1 101 ? -7.477 -25.154 5.264 1.00 75.12 101 ASN A O 1
ATOM 792 N N . ASP A 1 102 ? -6.236 -24.330 3.578 1.00 77.12 102 ASP A N 1
ATOM 793 C CA . ASP A 1 102 ? -5.097 -25.246 3.712 1.00 77.12 102 ASP A CA 1
ATOM 794 C C . ASP A 1 102 ? -4.005 -24.695 4.650 1.00 77.12 102 ASP A C 1
ATOM 796 O O . ASP A 1 102 ? -2.938 -25.292 4.797 1.00 77.12 102 ASP A O 1
ATOM 800 N N . GLY A 1 103 ? -4.241 -23.540 5.284 1.00 76.75 103 GLY A N 1
ATOM 801 C CA . GLY A 1 103 ? -3.271 -22.885 6.161 1.00 76.75 103 GLY A CA 1
ATOM 802 C C . GLY A 1 103 ? -2.128 -22.191 5.415 1.00 76.75 103 GLY A C 1
ATOM 803 O O . GLY A 1 103 ? -1.116 -21.853 6.029 1.00 76.75 103 GLY A O 1
ATOM 804 N N . MET A 1 104 ? -2.264 -21.953 4.107 1.00 77.69 104 MET A N 1
ATOM 805 C CA . MET A 1 104 ? -1.284 -21.208 3.319 1.00 77.69 104 MET A CA 1
ATOM 806 C C . MET A 1 104 ? -1.525 -19.703 3.447 1.00 77.69 104 MET A C 1
ATOM 808 O O . MET A 1 104 ? -2.641 -19.217 3.261 1.00 77.69 104 MET A O 1
ATOM 812 N N . ALA A 1 105 ? -0.462 -18.964 3.761 1.00 83.50 105 ALA A N 1
ATOM 813 C CA . ALA A 1 105 ? -0.487 -17.510 3.857 1.00 83.50 105 ALA A CA 1
ATOM 814 C C . ALA A 1 105 ? -0.778 -16.881 2.485 1.00 83.50 105 ALA A C 1
ATOM 816 O O . ALA A 1 105 ? -0.061 -17.138 1.517 1.00 83.50 105 ALA A O 1
ATOM 817 N N . TRP A 1 106 ? -1.814 -16.046 2.422 1.00 83.81 106 TRP A N 1
ATOM 818 C CA . TRP A 1 106 ? -2.347 -15.503 1.179 1.00 83.81 106 TRP A CA 1
ATOM 819 C C . TRP A 1 106 ? -1.600 -14.221 0.762 1.00 83.81 106 TRP A C 1
ATOM 821 O O . TRP A 1 106 ? -1.671 -13.220 1.492 1.00 83.81 106 TRP A O 1
ATOM 831 N N . PRO A 1 107 ? -0.878 -14.229 -0.376 1.00 90.56 107 PRO A N 1
ATOM 832 C CA . PRO A 1 107 ? -0.276 -13.023 -0.946 1.00 90.56 107 PRO A CA 1
ATOM 833 C C . PRO A 1 107 ? -1.323 -11.995 -1.398 1.00 90.56 107 PRO A C 1
ATOM 835 O O . PRO A 1 107 ? -2.513 -12.303 -1.491 1.00 90.56 107 PRO A O 1
ATOM 838 N N . TYR A 1 108 ? -0.889 -10.762 -1.673 1.00 91.00 108 TYR A N 1
ATOM 839 C CA . TYR A 1 108 ? -1.793 -9.689 -2.098 1.00 91.00 108 TYR A CA 1
ATOM 840 C C . TYR A 1 108 ? -1.164 -8.709 -3.089 1.00 91.00 108 TYR A C 1
ATOM 842 O O . TYR A 1 108 ? 0.056 -8.519 -3.125 1.00 91.00 108 TYR A O 1
ATOM 850 N N . TRP A 1 109 ? -2.032 -8.075 -3.876 1.00 93.81 109 TRP A N 1
ATOM 851 C CA . TRP A 1 109 ? -1.673 -7.064 -4.864 1.00 93.81 109 TRP A CA 1
ATOM 852 C C . TRP A 1 109 ? -1.145 -5.778 -4.223 1.00 93.81 109 TRP A C 1
ATOM 854 O O . TRP A 1 109 ? -1.678 -5.297 -3.219 1.00 93.81 109 TRP A O 1
ATOM 864 N N . LEU A 1 110 ? -0.118 -5.201 -4.841 1.00 93.94 110 LEU A N 1
ATOM 865 C CA . LEU A 1 110 ? 0.386 -3.864 -4.539 1.00 93.94 110 LEU A CA 1
ATOM 866 C C . LEU A 1 110 ? -0.228 -2.863 -5.526 1.00 93.94 110 LEU A C 1
ATOM 868 O O . LEU A 1 110 ? -0.561 -3.233 -6.650 1.00 93.94 110 LEU A O 1
ATOM 872 N N . ARG A 1 111 ? -0.313 -1.578 -5.156 1.00 91.75 111 ARG A N 1
ATOM 873 C CA . ARG A 1 111 ? -0.678 -0.522 -6.134 1.00 91.75 111 ARG A CA 1
ATOM 874 C C . ARG A 1 111 ? 0.421 -0.242 -7.161 1.00 91.75 111 ARG A C 1
ATOM 876 O O . ARG A 1 111 ? 0.227 0.529 -8.086 1.00 91.75 111 ARG A O 1
ATOM 883 N N . THR A 1 112 ? 1.606 -0.807 -6.962 1.00 87.69 112 THR A N 1
ATOM 884 C CA . THR A 1 112 ? 2.761 -0.573 -7.819 1.00 87.69 112 THR A CA 1
ATOM 885 C C . THR A 1 112 ? 2.596 -1.289 -9.168 1.00 87.69 112 THR A C 1
ATOM 887 O O . THR A 1 112 ? 2.462 -2.516 -9.169 1.00 87.69 112 THR A O 1
ATOM 890 N N . PRO A 1 113 ? 2.670 -0.587 -10.313 1.00 86.56 113 PRO A N 1
ATOM 891 C CA . PRO A 1 113 ? 2.554 -1.216 -11.622 1.00 86.56 113 PRO A CA 1
ATOM 892 C C . PRO A 1 113 ? 3.809 -2.011 -11.983 1.00 86.56 113 PRO A C 1
ATOM 894 O O . PRO A 1 113 ? 4.908 -1.776 -11.467 1.00 86.56 113 PRO A O 1
ATOM 897 N N . VAL A 1 114 ? 3.661 -2.956 -12.908 1.00 88.06 114 VAL A N 1
ATOM 898 C CA . VAL A 1 114 ? 4.801 -3.601 -13.564 1.00 88.06 114 VAL A CA 1
ATOM 899 C C . VAL A 1 114 ? 5.306 -2.675 -14.658 1.00 88.06 114 VAL A C 1
ATOM 901 O O . VAL A 1 114 ? 4.543 -2.177 -15.481 1.00 88.06 114 VAL A O 1
ATOM 904 N N . THR A 1 115 ? 6.602 -2.393 -14.625 1.00 82.31 115 THR A N 1
ATOM 905 C CA . THR A 1 115 ? 7.132 -1.251 -15.362 1.00 82.31 115 THR A CA 1
ATOM 906 C C . THR A 1 115 ? 7.290 -1.561 -16.851 1.00 82.31 115 THR A C 1
ATOM 908 O O . THR A 1 115 ? 6.907 -0.738 -17.672 1.00 82.31 115 THR A O 1
ATOM 911 N N . ASP A 1 116 ? 7.711 -2.779 -17.194 1.00 80.88 116 ASP A N 1
ATOM 912 C CA . ASP A 1 116 ? 7.934 -3.261 -18.564 1.00 80.88 116 ASP A CA 1
ATOM 913 C C . ASP A 1 116 ? 6.723 -3.971 -19.198 1.00 80.88 116 ASP A C 1
ATOM 915 O O . ASP A 1 116 ? 6.787 -4.419 -20.343 1.00 80.88 116 ASP A O 1
ATOM 919 N N . CYS A 1 117 ? 5.621 -4.118 -18.460 1.00 81.38 117 CYS A N 1
ATOM 920 C CA . CYS A 1 117 ? 4.498 -4.946 -18.876 1.00 81.38 117 CYS A CA 1
ATOM 921 C C . CYS A 1 117 ? 3.183 -4.462 -18.260 1.00 81.38 117 CYS A C 1
ATOM 923 O O . CYS A 1 117 ? 2.790 -4.882 -17.175 1.00 81.38 117 CYS A O 1
ATOM 925 N N . ASN A 1 118 ? 2.476 -3.603 -18.989 1.00 73.69 118 ASN A N 1
ATOM 926 C CA . ASN A 1 118 ? 1.289 -2.885 -18.516 1.00 73.69 118 ASN A CA 1
ATOM 927 C C . ASN A 1 118 ? 0.034 -3.746 -18.266 1.00 73.69 118 ASN A C 1
ATOM 929 O O . ASN A 1 118 ? -0.970 -3.217 -17.800 1.00 73.69 118 ASN A O 1
ATOM 933 N N . HIS A 1 119 ? 0.059 -5.043 -18.584 1.00 79.62 119 HIS A N 1
ATOM 934 C CA . HIS A 1 119 ? -1.044 -5.970 -18.303 1.00 79.62 119 HIS A CA 1
ATOM 935 C C . HIS A 1 119 ? -0.813 -6.853 -17.069 1.00 79.62 119 HIS A C 1
ATOM 937 O O . HIS A 1 119 ? -1.720 -7.589 -16.682 1.00 79.62 119 HIS A O 1
ATOM 943 N N . ASP A 1 120 ? 0.364 -6.765 -16.443 1.00 88.94 120 ASP A N 1
ATOM 944 C CA . ASP A 1 120 ? 0.657 -7.448 -15.186 1.00 88.94 120 ASP A CA 1
ATOM 945 C C . ASP A 1 120 ? 0.628 -6.466 -14.012 1.00 88.94 120 ASP A C 1
ATOM 947 O O . ASP A 1 120 ? 0.938 -5.279 -14.134 1.00 88.94 120 ASP A O 1
ATOM 951 N N . MET A 1 121 ? 0.302 -6.992 -12.835 1.00 90.69 121 MET A N 1
ATOM 952 C CA . MET A 1 121 ? 0.312 -6.251 -11.579 1.00 90.69 121 MET A CA 1
ATOM 953 C C . MET A 1 121 ? 1.410 -6.778 -10.663 1.00 90.69 121 MET A C 1
ATOM 955 O O . MET A 1 121 ? 1.763 -7.963 -10.700 1.00 90.69 121 MET A O 1
ATOM 959 N N . ARG A 1 122 ? 1.957 -5.907 -9.807 1.00 93.88 122 ARG A N 1
ATOM 960 C CA . ARG A 1 122 ? 2.871 -6.370 -8.764 1.00 93.88 122 ARG A CA 1
ATOM 961 C C . ARG A 1 122 ? 2.103 -6.903 -7.576 1.00 93.88 122 ARG A C 1
ATOM 963 O O . ARG A 1 122 ? 1.071 -6.369 -7.176 1.00 93.88 122 ARG A O 1
ATOM 970 N N . TYR A 1 123 ? 2.675 -7.917 -6.957 1.00 94.50 123 TYR A N 1
ATOM 971 C CA . TYR A 1 123 ? 2.189 -8.461 -5.703 1.00 94.50 123 TYR A CA 1
ATOM 972 C C . TYR A 1 123 ? 3.349 -8.650 -4.737 1.00 94.50 123 TYR A C 1
ATOM 974 O O . TYR A 1 123 ? 4.520 -8.660 -5.132 1.00 94.50 123 TYR A O 1
ATOM 982 N N . ILE A 1 124 ? 3.011 -8.833 -3.467 1.00 94.81 124 ILE A N 1
ATOM 983 C CA . ILE A 1 124 ? 3.954 -9.327 -2.475 1.00 94.81 124 ILE A CA 1
ATOM 984 C C . ILE A 1 124 ? 3.586 -10.746 -2.058 1.00 94.81 124 ILE A C 1
ATOM 986 O O . ILE A 1 124 ? 2.449 -11.038 -1.680 1.00 94.81 124 ILE A O 1
ATOM 990 N N . SER A 1 125 ? 4.564 -11.640 -2.163 1.00 93.38 125 SER A N 1
ATOM 991 C CA . SER A 1 125 ? 4.454 -13.009 -1.670 1.00 93.38 125 SER A CA 1
ATOM 992 C C . SER A 1 125 ? 4.423 -13.043 -0.140 1.00 93.38 125 SER A C 1
ATOM 994 O O . SER A 1 125 ? 4.883 -12.123 0.539 1.00 93.38 125 SER A O 1
ATOM 996 N N . SER A 1 126 ? 3.951 -14.152 0.427 1.00 88.88 126 SER A N 1
ATOM 997 C CA . SER A 1 126 ? 3.938 -14.355 1.879 1.00 88.88 126 SER A CA 1
ATOM 998 C C . SER A 1 126 ? 5.336 -14.388 2.516 1.00 88.88 126 SER A C 1
ATOM 1000 O O . SER A 1 126 ? 5.457 -14.126 3.714 1.00 88.88 126 SER A O 1
ATOM 1002 N N . SER A 1 127 ? 6.387 -14.645 1.728 1.00 89.94 127 SER A N 1
ATOM 1003 C CA . SER A 1 127 ? 7.796 -14.582 2.140 1.00 89.94 127 SER A CA 1
ATOM 1004 C C . SER A 1 127 ? 8.434 -13.197 1.978 1.00 89.94 127 SER A C 1
ATOM 1006 O O . SER A 1 127 ? 9.558 -13.003 2.432 1.00 89.94 127 SER A O 1
ATOM 1008 N N . GLY A 1 128 ? 7.735 -12.224 1.383 1.00 91.62 128 GLY A N 1
ATOM 1009 C CA . GLY A 1 128 ? 8.244 -10.861 1.200 1.00 91.62 128 GLY A CA 1
ATOM 1010 C C . GLY A 1 128 ? 8.955 -10.602 -0.130 1.00 91.62 128 GLY A C 1
ATOM 1011 O O . GLY A 1 128 ? 9.520 -9.526 -0.306 1.00 91.62 128 GLY A O 1
ATOM 1012 N N . GLN A 1 129 ? 8.906 -11.536 -1.082 1.00 95.44 129 GLN A N 1
ATOM 1013 C CA . GLN A 1 129 ? 9.337 -11.265 -2.457 1.00 95.44 129 GLN A CA 1
ATOM 1014 C C . GLN A 1 129 ? 8.295 -10.427 -3.198 1.00 95.44 129 GLN A C 1
ATOM 1016 O O . GLN A 1 129 ? 7.101 -10.740 -3.144 1.00 95.44 129 GLN A O 1
ATOM 1021 N N . VAL A 1 130 ? 8.758 -9.407 -3.918 1.00 95.62 130 VAL A N 1
ATOM 1022 C CA . VAL A 1 130 ? 7.951 -8.595 -4.834 1.00 95.62 130 VAL A CA 1
ATOM 1023 C C . VAL A 1 130 ? 7.976 -9.259 -6.204 1.00 95.62 130 VAL A C 1
ATOM 1025 O O . VAL A 1 130 ? 9.024 -9.329 -6.846 1.00 95.62 130 VAL A O 1
ATOM 1028 N N . GLY A 1 131 ? 6.828 -9.756 -6.649 1.00 94.88 131 GLY A N 1
ATOM 1029 C CA . GLY A 1 131 ? 6.674 -10.419 -7.942 1.00 94.88 131 GLY A CA 1
ATOM 1030 C C . GLY A 1 131 ? 5.773 -9.639 -8.890 1.00 94.88 131 GLY A C 1
ATOM 1031 O O . GLY A 1 131 ? 5.242 -8.581 -8.546 1.00 94.88 131 GLY A O 1
ATOM 1032 N N . ARG A 1 132 ? 5.578 -10.204 -10.081 1.00 93.56 132 ARG A N 1
ATOM 1033 C CA . ARG A 1 132 ? 4.553 -9.794 -11.044 1.00 93.56 132 ARG A CA 1
ATOM 1034 C C . ARG A 1 132 ? 3.653 -10.971 -11.373 1.00 93.56 132 ARG A C 1
ATOM 1036 O O . ARG A 1 132 ? 4.127 -12.109 -11.415 1.00 93.56 132 ARG A O 1
ATOM 1043 N N . TYR A 1 133 ? 2.377 -10.691 -11.585 1.00 92.38 133 TYR A N 1
ATOM 1044 C CA . TYR A 1 133 ? 1.408 -11.697 -11.984 1.00 92.38 133 TYR A CA 1
ATOM 1045 C C . TYR A 1 133 ? 0.248 -11.058 -12.738 1.00 92.38 133 TYR A C 1
ATOM 1047 O O . TYR A 1 133 ? -0.028 -9.867 -12.579 1.00 92.38 133 TYR A O 1
ATOM 1055 N N . ALA A 1 134 ? -0.438 -11.855 -13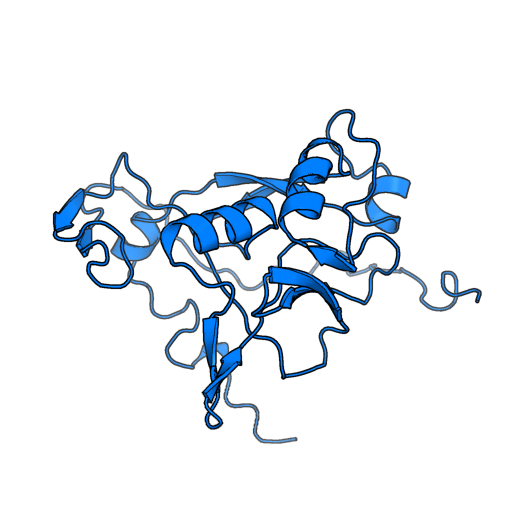.549 1.00 89.38 134 ALA A N 1
ATOM 1056 C CA . ALA A 1 134 ? -1.572 -11.362 -14.306 1.00 89.38 134 ALA A CA 1
ATOM 1057 C C . ALA A 1 134 ? -2.812 -11.201 -13.402 1.00 89.38 134 ALA A C 1
ATOM 1059 O O . ALA A 1 134 ? -3.096 -12.080 -12.584 1.00 89.38 134 ALA A O 1
ATOM 1060 N N . PRO A 1 135 ? -3.597 -10.122 -13.548 1.00 83.88 135 PRO A N 1
ATOM 1061 C CA . PRO A 1 135 ? -4.678 -9.789 -12.616 1.00 83.88 135 PRO A CA 1
ATOM 1062 C C . PRO A 1 135 ? -5.884 -10.739 -12.669 1.00 83.88 135 PRO A C 1
ATOM 1064 O O . PRO A 1 135 ? -6.726 -10.709 -11.776 1.00 83.88 135 PRO A O 1
ATOM 1067 N N . TRP A 1 136 ? -5.997 -11.586 -13.698 1.00 82.19 136 TRP A N 1
ATOM 1068 C CA . TRP A 1 136 ? -7.097 -12.553 -13.825 1.00 82.19 136 TRP A CA 1
ATOM 1069 C C . TRP A 1 136 ? -6.922 -13.808 -12.964 1.00 82.19 136 TRP A C 1
ATOM 1071 O O . TRP A 1 136 ? -7.842 -14.626 -12.886 1.00 82.19 136 TRP A O 1
ATOM 1081 N N . TYR A 1 137 ? -5.764 -13.994 -12.329 1.00 78.75 137 TYR A N 1
ATOM 1082 C CA . TYR A 1 137 ? -5.584 -15.074 -11.371 1.00 78.75 137 TYR A CA 1
ATOM 1083 C C . TYR A 1 137 ? -6.232 -14.729 -10.025 1.00 78.75 137 TYR A C 1
ATOM 1085 O O . TYR A 1 137 ? -6.075 -13.636 -9.485 1.00 78.75 137 TYR A O 1
ATOM 1093 N N . SER A 1 138 ? -6.985 -15.684 -9.478 1.00 76.19 138 SER A N 1
ATOM 1094 C CA . SER A 1 138 ? -7.808 -15.499 -8.276 1.00 76.19 138 SER A CA 1
ATOM 1095 C C . SER A 1 138 ? -7.096 -15.844 -6.964 1.00 76.19 138 SER A C 1
ATOM 1097 O O . SER A 1 138 ? -7.731 -15.889 -5.912 1.00 76.19 138 SER A O 1
ATOM 1099 N N . ASP A 1 139 ? -5.807 -16.167 -7.014 1.00 82.50 139 ASP A N 1
ATOM 1100 C CA . ASP A 1 139 ? -4.997 -16.616 -5.878 1.00 82.50 139 ASP A CA 1
ATOM 1101 C C . ASP A 1 139 ? -4.258 -15.469 -5.173 1.00 82.50 139 ASP A C 1
ATOM 1103 O O . ASP A 1 139 ? -3.479 -15.708 -4.251 1.00 82.50 139 ASP A O 1
ATOM 1107 N N . LEU A 1 140 ? -4.568 -14.218 -5.520 1.00 86.25 140 LEU A N 1
ATOM 1108 C CA . LEU A 1 140 ? -4.019 -13.017 -4.896 1.00 86.25 140 LEU A CA 1
ATOM 1109 C C . LEU A 1 140 ? -5.122 -12.164 -4.271 1.00 86.25 140 LEU A C 1
ATOM 1111 O O . LEU A 1 140 ? -6.126 -11.830 -4.901 1.00 86.25 140 LEU A O 1
ATOM 1115 N N . GLY A 1 141 ? -4.927 -11.821 -2.998 1.00 83.88 141 GLY A N 1
ATOM 1116 C CA . GLY A 1 141 ? -5.854 -11.000 -2.234 1.00 83.88 141 GLY A CA 1
ATOM 1117 C C . GLY A 1 141 ? -5.706 -9.504 -2.511 1.00 83.88 141 GLY A C 1
ATOM 1118 O O . GLY A 1 141 ? -4.752 -9.033 -3.131 1.00 83.88 141 GLY A O 1
ATOM 1119 N N . VAL A 1 142 ? -6.643 -8.734 -1.968 1.00 84.50 142 VAL A N 1
ATOM 1120 C CA . VAL A 1 142 ? -6.601 -7.270 -1.961 1.00 84.50 142 VAL A CA 1
ATOM 1121 C C . VAL A 1 142 ? -6.440 -6.809 -0.517 1.00 84.50 142 VAL A C 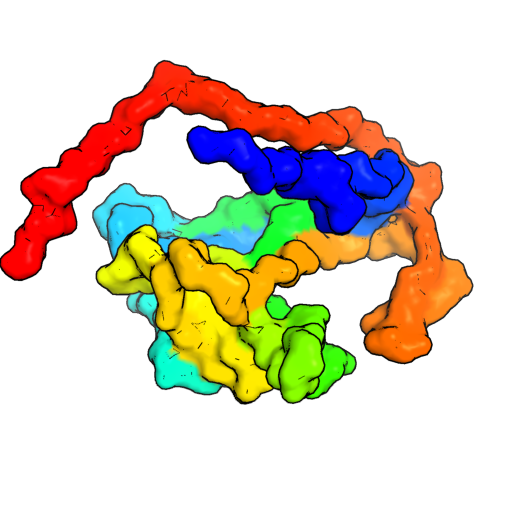1
ATOM 1123 O O . VAL A 1 142 ? -7.158 -7.279 0.366 1.00 84.50 142 VAL A O 1
ATOM 1126 N N . ARG A 1 143 ? -5.502 -5.888 -0.268 1.00 86.25 143 ARG A N 1
ATOM 1127 C CA . ARG A 1 143 ? -5.283 -5.281 1.053 1.00 86.25 143 ARG A CA 1
ATOM 1128 C C . ARG A 1 143 ? -5.480 -3.765 0.991 1.00 86.25 143 ARG A C 1
ATOM 1130 O O . ARG A 1 143 ? -4.494 -3.043 0.836 1.00 86.25 143 ARG A O 1
ATOM 1137 N N . PRO A 1 144 ? -6.725 -3.273 1.114 1.00 86.50 144 PRO A N 1
ATOM 1138 C CA . PRO A 1 144 ? -6.971 -1.846 1.242 1.00 86.50 144 PRO A CA 1
ATOM 1139 C C . PRO A 1 144 ? -6.324 -1.307 2.519 1.00 86.50 144 PRO A C 1
ATOM 1141 O O . PRO A 1 144 ? -6.286 -1.983 3.552 1.00 86.50 144 PRO A O 1
ATOM 1144 N N . ALA A 1 145 ? -5.827 -0.084 2.442 1.00 88.81 145 ALA A N 1
ATOM 1145 C CA . ALA A 1 145 ? -5.211 0.632 3.539 1.00 88.81 145 ALA A CA 1
ATOM 1146 C C . ALA A 1 145 ? -5.614 2.107 3.502 1.00 88.81 145 ALA A C 1
ATOM 1148 O O . ALA A 1 145 ? -5.972 2.655 2.461 1.00 88.81 145 ALA A O 1
ATOM 1149 N N . PHE A 1 146 ? -5.551 2.736 4.667 1.00 90.25 146 PHE A N 1
ATOM 1150 C CA . PHE A 1 146 ? -5.739 4.165 4.862 1.00 90.25 146 PHE A CA 1
ATOM 1151 C C . PHE A 1 146 ? -4.944 4.589 6.095 1.00 90.25 146 PHE A C 1
ATOM 1153 O O . PHE A 1 146 ? -4.592 3.764 6.946 1.00 90.25 146 PHE A O 1
ATOM 1160 N N . TYR A 1 147 ? -4.671 5.883 6.207 1.00 90.75 147 TYR A N 1
ATOM 1161 C CA . TYR A 1 147 ? -4.116 6.455 7.427 1.00 90.75 147 TYR A CA 1
ATOM 1162 C C . TYR A 1 147 ? -5.246 6.971 8.314 1.00 90.75 147 TYR A C 1
ATOM 1164 O O . TYR A 1 147 ? -6.203 7.565 7.818 1.00 90.75 147 TYR A O 1
ATOM 1172 N N . LEU A 1 148 ? -5.125 6.769 9.628 1.00 89.25 148 LEU A N 1
ATOM 1173 C CA . LEU A 1 148 ? -5.977 7.464 10.588 1.00 89.25 148 LEU A CA 1
ATOM 1174 C C . LEU A 1 148 ? -5.578 8.936 10.635 1.00 89.25 148 LEU A C 1
ATOM 1176 O O . LEU A 1 148 ? -4.391 9.275 10.671 1.00 89.25 148 LEU A O 1
ATOM 1180 N N . ASP A 1 149 ? -6.575 9.807 10.655 1.00 88.81 149 ASP A N 1
ATOM 1181 C CA . ASP A 1 149 ? -6.366 11.235 10.804 1.00 88.81 149 ASP A CA 1
ATOM 1182 C C . ASP A 1 149 ? -6.141 11.580 12.277 1.00 88.81 149 ASP A C 1
ATOM 1184 O O . ASP A 1 149 ? -7.086 11.828 13.020 1.00 88.81 149 ASP A O 1
ATOM 1188 N N . SER A 1 150 ? -4.884 11.558 12.722 1.00 86.50 150 SER A N 1
ATOM 1189 C CA . SER A 1 150 ? -4.521 11.756 14.132 1.00 86.50 150 SER A CA 1
ATOM 1190 C C . SER A 1 150 ? -4.906 13.122 14.707 1.00 86.50 150 SER A C 1
ATOM 1192 O O . SER A 1 150 ? -4.860 13.289 15.922 1.00 86.50 150 SER A O 1
ATOM 1194 N N . GLU A 1 151 ? -5.253 14.102 13.868 1.00 85.81 151 GLU A N 1
ATOM 1195 C CA . GLU A 1 151 ? -5.757 15.401 14.333 1.00 85.81 151 GLU A CA 1
ATOM 1196 C C . GLU A 1 151 ? -7.189 15.296 14.875 1.00 85.81 151 GLU A C 1
ATOM 1198 O O . GLU A 1 151 ? -7.574 16.053 15.766 1.00 85.81 151 GLU A O 1
ATOM 1203 N N . TYR A 1 152 ? -7.965 14.329 14.378 1.00 83.88 152 TYR A N 1
ATOM 1204 C CA . TYR A 1 152 ? -9.386 14.182 14.692 1.00 83.88 152 TYR A CA 1
ATOM 1205 C C . TYR A 1 152 ? -9.744 12.834 15.316 1.00 83.88 152 TYR A C 1
ATOM 1207 O O . TYR A 1 152 ? -10.714 12.747 16.071 1.00 83.88 152 TYR A O 1
ATOM 1215 N N . PHE A 1 153 ? -8.993 11.781 15.002 1.00 87.06 153 PHE A N 1
ATOM 1216 C CA . PHE A 1 153 ? -9.210 10.450 15.538 1.00 87.06 153 PHE A CA 1
ATOM 1217 C C . PHE A 1 153 ? -8.708 10.370 16.976 1.00 87.06 153 PHE A C 1
ATOM 1219 O O . PHE A 1 153 ? -7.513 10.470 17.257 1.00 87.06 153 PHE A O 1
ATOM 1226 N N . VAL A 1 154 ? -9.641 10.139 17.891 1.00 86.62 154 VAL A N 1
ATOM 1227 C CA . VAL A 1 154 ? -9.365 9.980 19.312 1.00 86.62 154 VAL A CA 1
ATOM 1228 C C . VAL A 1 154 ? -9.364 8.494 19.645 1.00 86.62 154 VAL A C 1
ATOM 1230 O O . VAL A 1 154 ? -10.416 7.849 19.683 1.00 86.62 154 VAL A O 1
ATOM 1233 N N . THR A 1 155 ? -8.177 7.955 19.914 1.00 88.06 155 THR A N 1
ATOM 1234 C CA . THR A 1 155 ? -8.001 6.591 20.424 1.00 88.06 155 THR A CA 1
ATOM 1235 C C . THR A 1 155 ? -8.455 6.523 21.881 1.00 88.06 155 THR A C 1
ATOM 1237 O O . THR A 1 155 ? -7.911 7.213 22.741 1.00 88.06 155 THR A O 1
ATOM 1240 N N . THR A 1 156 ? -9.431 5.670 22.181 1.00 89.25 156 THR A N 1
ATOM 1241 C CA . THR A 1 156 ? -9.885 5.390 23.551 1.00 89.25 156 THR A CA 1
ATOM 1242 C C . THR A 1 156 ? -9.160 4.194 24.160 1.00 89.25 156 THR A C 1
ATOM 1244 O O . THR A 1 156 ? -8.985 4.138 25.376 1.00 89.25 156 THR A O 1
ATOM 1247 N N . SER A 1 157 ? -8.725 3.238 23.334 1.00 90.38 157 SER A N 1
ATOM 1248 C CA . SER A 1 157 ? -7.910 2.095 23.761 1.00 90.38 157 SER A CA 1
ATOM 1249 C C . SER A 1 157 ? -7.197 1.429 22.577 1.00 90.38 157 SER A C 1
ATOM 1251 O O . SER A 1 157 ? -7.418 1.786 21.419 1.00 90.38 157 SER A O 1
ATOM 1253 N N . GLY A 1 158 ? -6.327 0.459 22.869 1.00 87.19 158 GLY A N 1
ATOM 1254 C CA . GLY A 1 158 ? -5.541 -0.247 21.860 1.00 87.19 158 GLY A CA 1
ATOM 1255 C C . GLY A 1 158 ? -4.216 0.437 21.518 1.00 87.19 158 GLY A C 1
ATOM 1256 O O . GLY A 1 158 ? -4.059 1.645 21.683 1.00 87.19 158 GLY A O 1
ATOM 1257 N N . SER A 1 159 ? -3.242 -0.344 21.049 1.00 84.19 159 SER A N 1
ATOM 1258 C CA . SER A 1 159 ? -1.906 0.143 20.664 1.00 84.19 159 SER A CA 1
ATOM 1259 C C . SER A 1 159 ? -1.629 0.068 19.160 1.00 84.19 159 SER A C 1
ATOM 1261 O O . SER A 1 159 ? -0.532 0.417 18.729 1.00 84.19 159 SER A O 1
ATOM 1263 N N . GLY A 1 160 ? -2.598 -0.391 18.365 1.00 76.69 160 GLY A N 1
ATOM 1264 C CA . GLY A 1 160 ? -2.447 -0.592 16.925 1.00 76.69 160 GLY A CA 1
ATOM 1265 C C . GLY A 1 160 ? -1.685 -1.868 16.556 1.00 76.69 160 GLY A C 1
ATOM 1266 O O . GLY A 1 160 ? -1.279 -2.022 15.406 1.00 76.69 160 GLY A O 1
ATOM 1267 N N . SER A 1 161 ? -1.473 -2.787 17.505 1.00 76.94 161 SER A N 1
ATOM 1268 C CA . SER A 1 161 ? -0.890 -4.101 17.218 1.00 76.94 161 SER A CA 1
ATOM 1269 C C . SER A 1 161 ? -1.965 -5.101 16.785 1.00 76.94 161 SER A C 1
ATOM 1271 O O . SER A 1 161 ? -3.154 -4.900 17.024 1.00 76.94 161 SER A O 1
ATOM 1273 N N . GLN A 1 162 ? -1.546 -6.232 16.208 1.00 73.19 162 GLN A N 1
ATOM 1274 C CA . GLN A 1 162 ? -2.463 -7.315 15.831 1.00 73.19 162 GLN A CA 1
ATOM 1275 C C . GLN A 1 162 ? -3.316 -7.814 17.011 1.00 73.19 162 GLN A C 1
ATOM 1277 O O . GLN A 1 162 ? -4.475 -8.170 16.825 1.00 73.19 162 GLN A O 1
ATOM 1282 N N . SER A 1 163 ? -2.753 -7.838 18.222 1.00 79.31 163 SER A N 1
ATOM 1283 C CA . SER A 1 163 ? -3.437 -8.280 19.444 1.00 79.31 163 SER A CA 1
ATOM 1284 C C . SER A 1 163 ? -4.119 -7.150 20.222 1.00 79.31 163 SER A C 1
ATOM 1286 O O . SER A 1 163 ? -4.812 -7.421 21.199 1.00 79.31 163 SER A O 1
ATOM 1288 N N . SER A 1 164 ? -3.913 -5.894 19.825 1.00 81.31 164 SER A N 1
ATOM 1289 C CA . SER A 1 164 ? -4.431 -4.703 20.502 1.00 81.31 164 SER A CA 1
ATOM 1290 C C . SER A 1 164 ? -4.715 -3.607 19.463 1.00 81.31 164 SER A C 1
ATOM 1292 O O . SER A 1 164 ? -3.993 -2.605 19.404 1.00 81.31 164 SER A O 1
ATOM 1294 N N . PRO A 1 165 ? -5.713 -3.808 18.579 1.00 83.00 165 PRO A N 1
ATOM 1295 C CA . PRO A 1 165 ? -6.055 -2.846 17.534 1.00 83.00 165 PRO A CA 1
ATOM 1296 C C . PRO A 1 165 ? -6.563 -1.537 18.145 1.00 83.00 165 PRO A C 1
ATOM 1298 O O . PRO A 1 165 ? -7.115 -1.541 19.243 1.00 83.00 165 PRO A O 1
ATOM 1301 N N . TYR A 1 166 ? -6.389 -0.418 17.437 1.00 84.31 166 TYR A N 1
ATOM 1302 C CA . TYR A 1 166 ? -6.942 0.859 17.887 1.00 84.31 166 TYR A CA 1
ATOM 1303 C C . TYR A 1 166 ? -8.468 0.799 17.971 1.00 84.31 166 TYR A C 1
ATOM 1305 O O . TYR A 1 166 ? -9.136 0.351 17.041 1.00 84.31 166 TYR A O 1
ATOM 1313 N N . ILE A 1 167 ? -9.002 1.309 19.075 1.00 84.62 167 ILE A N 1
ATOM 1314 C CA . ILE A 1 167 ? -10.427 1.539 19.294 1.00 84.62 167 ILE A CA 1
ATOM 1315 C C . ILE A 1 167 ? -10.581 3.033 19.549 1.00 84.62 167 ILE A C 1
ATOM 1317 O O . ILE A 1 167 ? -9.880 3.599 20.389 1.00 84.62 167 ILE A O 1
ATOM 1321 N N . GLY A 1 168 ? -11.468 3.685 18.808 1.00 83.44 168 GLY A N 1
ATOM 1322 C CA . GLY A 1 168 ? -11.613 5.133 18.852 1.00 83.44 168 GLY A CA 1
ATOM 1323 C C . GLY A 1 168 ? -12.665 5.640 17.879 1.00 83.44 168 GLY A C 1
ATOM 1324 O O . GLY A 1 168 ? -13.371 4.857 17.246 1.00 83.44 168 GLY A O 1
ATOM 1325 N N . SER A 1 169 ? -12.779 6.961 17.779 1.00 79.50 169 SER A N 1
ATOM 1326 C CA . SER A 1 169 ? -13.690 7.626 16.839 1.00 79.50 169 SER A CA 1
ATOM 1327 C C . SER A 1 169 ? -13.189 9.028 16.492 1.00 79.50 169 SER A C 1
ATOM 1329 O O . SER A 1 169 ? -12.346 9.575 17.203 1.00 79.50 169 SER A O 1
ATOM 1331 N N . ALA A 1 170 ? -13.720 9.621 15.421 1.00 79.38 170 ALA A N 1
ATOM 1332 C CA . ALA A 1 170 ? -13.449 11.004 15.024 1.00 79.38 170 ALA A CA 1
ATOM 1333 C C . ALA A 1 170 ? -14.715 11.884 15.147 1.00 79.38 170 ALA A C 1
ATOM 1335 O O . ALA A 1 170 ? -15.253 12.336 14.138 1.00 79.38 170 ALA A O 1
ATOM 1336 N N . PRO A 1 171 ? -15.239 12.126 16.367 1.00 68.25 171 PRO A N 1
ATOM 1337 C CA . PRO A 1 171 ? -16.573 12.705 16.565 1.00 68.25 171 PRO A CA 1
ATOM 1338 C C . PRO A 1 171 ? -16.691 14.180 16.152 1.00 68.25 171 PRO A C 1
ATOM 1340 O O . PRO A 1 171 ? -17.797 14.663 15.934 1.00 68.25 171 PRO A O 1
ATOM 1343 N N . ASN A 1 172 ? -15.567 14.896 16.054 1.00 69.06 172 ASN A N 1
ATOM 1344 C CA . ASN A 1 172 ? -15.531 16.344 15.826 1.00 69.06 172 ASN A CA 1
ATOM 1345 C C . ASN A 1 172 ? -15.115 16.733 14.403 1.00 69.06 172 ASN A C 1
ATOM 1347 O O . ASN A 1 172 ? -14.955 17.920 14.119 1.00 69.06 172 ASN A O 1
ATOM 1351 N N . LYS A 1 173 ? -14.894 15.761 13.513 1.00 73.25 173 LYS A N 1
ATOM 1352 C CA . LYS A 1 173 ? -14.547 16.065 12.129 1.00 73.25 173 LYS A CA 1
ATOM 1353 C C . LYS A 1 173 ? -15.826 16.277 11.333 1.00 73.25 173 LYS A C 1
ATOM 1355 O O . LYS A 1 173 ? -16.613 15.351 11.159 1.00 73.25 173 LYS A O 1
ATOM 1360 N N . GLN A 1 174 ? -16.028 17.507 10.869 1.00 63.28 174 GLN A N 1
ATOM 1361 C CA . GLN A 1 174 ? -16.995 17.777 9.812 1.00 63.28 174 GLN A CA 1
ATOM 1362 C C . GLN A 1 174 ? -16.491 17.068 8.557 1.00 63.28 174 GLN A C 1
ATOM 1364 O O . GLN A 1 174 ? -15.421 17.398 8.051 1.00 63.28 174 GLN A O 1
ATOM 1369 N N . GLU A 1 175 ? -17.220 16.053 8.104 1.00 62.03 175 GLU A N 1
ATOM 1370 C CA . GLU A 1 175 ? -16.969 15.456 6.801 1.00 62.03 175 GLU A CA 1
ATOM 1371 C C . GLU A 1 175 ? -17.873 16.132 5.773 1.00 62.03 175 GLU A C 1
ATOM 1373 O O . GLU A 1 175 ? -19.079 16.258 5.999 1.00 62.03 175 GLU A O 1
ATOM 1378 N N . ASP A 1 176 ? -17.295 16.544 4.646 1.00 55.31 176 ASP A N 1
ATOM 1379 C CA . ASP A 1 176 ? -18.075 16.748 3.429 1.00 55.31 176 ASP A CA 1
ATOM 1380 C C . ASP A 1 176 ? -18.707 15.403 3.043 1.00 55.31 176 ASP A C 1
ATOM 1382 O O . ASP A 1 176 ? -18.127 14.350 3.322 1.00 55.31 176 ASP A O 1
ATOM 1386 N N . ASP A 1 177 ? -19.897 15.409 2.434 1.00 49.62 177 ASP A N 1
ATOM 1387 C CA . ASP A 1 177 ? -20.575 14.174 2.032 1.00 49.62 177 ASP A CA 1
ATOM 1388 C C . ASP A 1 177 ? -19.664 13.332 1.120 1.00 49.62 177 ASP A C 1
ATOM 1390 O O . ASP A 1 177 ? -19.545 13.575 -0.081 1.00 49.62 177 ASP A O 1
ATOM 1394 N N . TYR A 1 178 ? -19.015 12.315 1.695 1.00 48.88 178 TYR A N 1
ATOM 1395 C CA . TYR A 1 178 ? -18.224 11.356 0.943 1.00 48.88 178 TYR A CA 1
ATOM 1396 C C . TYR A 1 178 ? -19.184 10.391 0.259 1.00 48.88 178 TYR A C 1
ATOM 1398 O O . TYR A 1 178 ? -19.665 9.419 0.842 1.00 48.88 178 TYR A O 1
ATOM 1406 N N . THR A 1 179 ? -19.499 10.692 -0.992 1.00 48.47 179 THR A N 1
ATOM 1407 C CA . THR A 1 179 ? -20.160 9.751 -1.887 1.00 48.47 179 THR A CA 1
ATOM 1408 C C . THR A 1 179 ? -19.080 9.044 -2.690 1.00 48.47 179 THR A C 1
ATOM 1410 O O . THR A 1 179 ? -18.274 9.686 -3.360 1.00 48.47 179 THR A O 1
ATOM 1413 N N . ILE A 1 180 ? -19.054 7.709 -2.625 1.00 44.19 180 ILE A N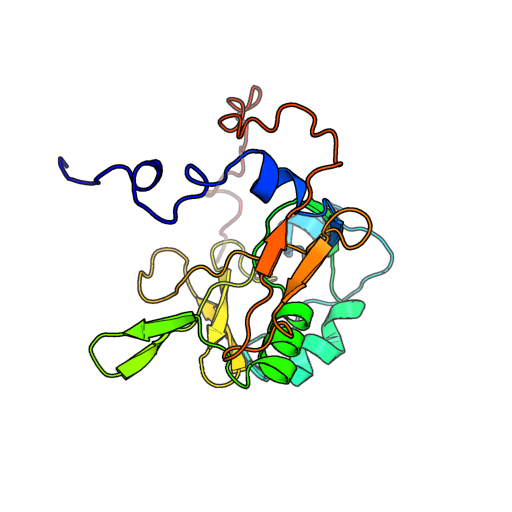 1
ATOM 1414 C CA . ILE A 1 180 ? -18.385 6.916 -3.657 1.00 44.19 180 ILE A CA 1
ATOM 1415 C C . ILE A 1 180 ? -19.263 7.077 -4.896 1.00 44.19 180 ILE A C 1
ATOM 1417 O O . ILE A 1 180 ? -20.229 6.340 -5.084 1.00 44.19 180 ILE A O 1
ATOM 1421 N N . SER A 1 181 ? -19.002 8.119 -5.677 1.00 44.31 181 SER A N 1
ATOM 1422 C CA . SER A 1 181 ? -19.594 8.253 -6.999 1.00 44.31 181 SER A CA 1
ATOM 1423 C C . SER A 1 181 ? -19.121 7.071 -7.834 1.00 44.31 181 SER A C 1
ATOM 1425 O O . SER A 1 181 ? -17.930 6.744 -7.818 1.00 44.31 181 SER A O 1
ATOM 1427 N N . GLU A 1 182 ? -20.041 6.432 -8.560 1.00 39.66 182 GLU A N 1
ATOM 1428 C CA . GLU A 1 182 ? -19.627 5.561 -9.657 1.00 39.66 182 GLU A CA 1
ATOM 1429 C C . GLU A 1 182 ? -18.650 6.349 -10.539 1.00 39.66 182 GLU A C 1
ATOM 1431 O O . GLU A 1 182 ? -18.821 7.571 -10.672 1.00 39.66 182 GLU A O 1
ATOM 1436 N N . PRO A 1 183 ? -17.591 5.708 -11.068 1.00 39.53 183 PRO A N 1
ATOM 1437 C CA . PRO A 1 183 ? -16.699 6.387 -11.993 1.00 39.53 183 PRO A CA 1
ATOM 1438 C C . PRO A 1 183 ? -17.570 7.062 -13.050 1.00 39.53 183 PRO A C 1
ATOM 1440 O O . PRO A 1 183 ? -18.424 6.406 -13.648 1.00 39.53 183 PRO A O 1
ATOM 1443 N N . ALA A 1 184 ? -17.423 8.383 -13.195 1.00 43.62 184 ALA A N 1
ATOM 1444 C CA . ALA A 1 184 ? -18.158 9.116 -14.211 1.00 43.62 184 ALA A CA 1
ATOM 1445 C C . ALA A 1 184 ? -17.941 8.391 -15.541 1.00 43.62 184 ALA A C 1
ATOM 1447 O O . ALA A 1 184 ? -16.801 8.020 -15.835 1.00 43.62 184 ALA A O 1
ATOM 1448 N N . GLU A 1 185 ? -19.013 8.150 -16.305 1.00 42.69 185 GLU A N 1
ATOM 1449 C CA . GLU A 1 185 ? -18.851 7.648 -17.668 1.00 42.69 185 GLU A CA 1
ATOM 1450 C C . GLU A 1 185 ? -17.844 8.562 -18.360 1.00 42.69 185 GLU A C 1
ATOM 1452 O O . GLU A 1 185 ? -18.027 9.782 -18.397 1.00 42.69 185 GLU A O 1
ATOM 1457 N N . ASP A 1 186 ? -16.738 7.971 -18.808 1.00 42.19 186 ASP A N 1
ATOM 1458 C CA . ASP A 1 186 ? -15.666 8.704 -19.454 1.00 42.19 186 ASP A CA 1
ATOM 1459 C C . ASP A 1 186 ? -16.269 9.404 -20.675 1.00 42.19 186 ASP A C 1
ATOM 1461 O O . ASP A 1 186 ? -16.649 8.762 -21.655 1.00 42.19 186 ASP A O 1
ATOM 1465 N N . ALA A 1 187 ? -16.433 10.728 -20.588 1.00 46.78 187 ALA A N 1
ATOM 1466 C CA . ALA A 1 187 ? -17.060 11.531 -21.635 1.00 46.78 187 ALA A CA 1
ATOM 1467 C C . ALA A 1 187 ? -16.220 11.543 -22.923 1.00 46.78 187 ALA A C 1
ATOM 1469 O O . ALA A 1 187 ? -16.676 12.041 -23.956 1.00 46.78 187 ALA A O 1
ATOM 1470 N N . ASN A 1 188 ? -15.002 10.999 -22.861 1.00 42.47 188 ASN A N 1
ATOM 1471 C CA . ASN A 1 188 ? -14.149 10.761 -24.001 1.00 42.47 188 ASN A CA 1
ATOM 1472 C C . ASN A 1 188 ? -13.558 9.339 -23.924 1.00 42.47 188 ASN A C 1
ATOM 1474 O O . ASN A 1 188 ? -12.380 9.182 -23.612 1.00 42.47 188 ASN A O 1
ATOM 1478 N N . PRO A 1 189 ? -14.338 8.291 -24.257 1.00 40.72 189 PRO A N 1
ATOM 1479 C CA . PRO A 1 189 ? -13.919 6.890 -24.160 1.00 40.72 189 PRO A CA 1
ATOM 1480 C C . PRO A 1 189 ? -12.857 6.501 -25.203 1.00 40.72 189 PRO A C 1
ATOM 1482 O O . PRO A 1 189 ? -12.620 5.315 -25.426 1.00 40.72 189 PRO A O 1
ATOM 1485 N N . ASP A 1 190 ? -12.204 7.478 -25.840 1.00 38.47 190 ASP A N 1
ATOM 1486 C CA . ASP A 1 190 ? -11.070 7.304 -26.742 1.00 38.47 190 ASP A CA 1
ATOM 1487 C C . ASP A 1 190 ? -9.807 6.914 -25.947 1.00 38.47 190 ASP A C 1
ATOM 1489 O O . ASP A 1 190 ? -8.719 7.471 -26.098 1.00 38.47 190 ASP A O 1
ATOM 1493 N N . TRP A 1 191 ? -9.910 5.829 -25.179 1.00 38.66 191 TRP A N 1
ATOM 1494 C CA . TRP A 1 191 ? -8.805 4.903 -24.962 1.00 38.66 191 TRP A CA 1
ATOM 1495 C C . TRP A 1 191 ? -8.529 4.180 -26.283 1.00 38.66 191 TRP A C 1
ATOM 1497 O O . TRP A 1 191 ? -8.572 2.955 -26.382 1.00 38.66 191 TRP A O 1
ATOM 1507 N N . ASN A 1 192 ? -8.239 4.949 -27.331 1.00 39.59 192 ASN A N 1
ATOM 1508 C CA . ASN A 1 192 ? -7.796 4.461 -28.625 1.00 39.59 192 ASN A CA 1
ATOM 1509 C C . ASN A 1 192 ? -6.313 4.071 -28.510 1.00 39.59 192 ASN A C 1
ATOM 1511 O O . ASN A 1 192 ? -5.445 4.512 -29.262 1.00 39.59 192 ASN A O 1
ATOM 1515 N N . VAL A 1 193 ? -5.996 3.243 -27.511 1.00 40.88 193 VAL A N 1
ATOM 1516 C CA . VAL A 1 193 ? -4.774 2.454 -27.512 1.00 40.88 193 VAL A CA 1
ATOM 1517 C C . VAL A 1 193 ? -5.091 1.283 -28.424 1.00 40.88 193 VAL A C 1
ATOM 1519 O O . VAL A 1 193 ? -5.621 0.264 -27.990 1.00 40.88 193 VAL A O 1
ATOM 1522 N N . SER A 1 194 ? -4.850 1.467 -29.721 1.00 36.59 194 SER A N 1
ATOM 1523 C CA . SER A 1 194 ? -4.924 0.375 -30.685 1.00 36.59 194 SER A CA 1
ATOM 1524 C C . SER A 1 194 ? -4.019 -0.756 -30.193 1.00 36.59 194 SER A C 1
ATOM 1526 O O . SER A 1 194 ? -2.795 -0.670 -30.282 1.00 36.59 194 SER A O 1
ATOM 1528 N N . THR A 1 195 ? -4.623 -1.821 -29.668 1.00 40.62 195 THR A N 1
ATOM 1529 C CA . THR A 1 195 ? -3.920 -3.054 -29.285 1.00 40.62 195 THR A CA 1
ATOM 1530 C C . THR A 1 195 ? -3.279 -3.731 -30.499 1.00 40.62 195 THR A C 1
ATOM 1532 O O . THR A 1 195 ? -2.373 -4.542 -30.339 1.00 40.62 195 THR A O 1
ATOM 1535 N N . GLU A 1 196 ? -3.697 -3.352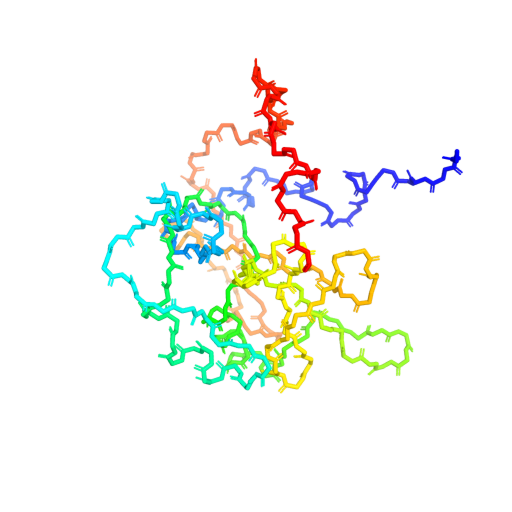 -31.713 1.00 39.56 196 GLU A N 1
ATOM 1536 C CA . GLU A 1 196 ? -3.096 -3.779 -32.977 1.00 39.56 196 GLU A CA 1
ATOM 1537 C C . GLU A 1 196 ? -1.846 -2.970 -33.373 1.00 39.56 196 GLU A C 1
ATOM 1539 O O . GLU A 1 196 ? -1.064 -3.439 -34.198 1.00 39.56 196 GLU A O 1
ATOM 1544 N N . GLN A 1 197 ? -1.615 -1.779 -32.801 1.00 40.97 197 GLN A N 1
ATOM 1545 C CA . GLN A 1 197 ? -0.450 -0.939 -33.129 1.00 40.97 197 GLN A CA 1
ATOM 1546 C C . GLN A 1 197 ? 0.670 -0.967 -32.078 1.00 40.97 197 GLN A C 1
ATOM 1548 O O . GLN A 1 197 ? 1.776 -0.526 -32.384 1.00 40.97 197 GLN A O 1
ATOM 1553 N N . SER A 1 198 ? 0.434 -1.491 -30.871 1.00 39.66 198 SER A N 1
ATOM 1554 C CA . SER A 1 198 ? 1.427 -1.491 -29.779 1.00 39.66 198 SER A CA 1
ATOM 1555 C C . SER A 1 198 ? 1.818 -2.869 -29.231 1.00 39.66 198 SER A C 1
ATOM 1557 O O . SER A 1 198 ? 2.532 -2.941 -28.234 1.00 39.66 198 SER A O 1
ATOM 1559 N N . ILE A 1 199 ? 1.474 -3.961 -29.919 1.00 34.03 199 ILE A N 1
ATOM 1560 C CA . ILE A 1 199 ? 2.145 -5.257 -29.731 1.00 34.03 199 ILE A CA 1
ATOM 1561 C C . ILE A 1 199 ? 2.742 -5.688 -31.072 1.00 34.03 199 ILE A C 1
ATOM 1563 O O . ILE A 1 199 ? 2.159 -6.469 -31.819 1.00 34.03 199 ILE A O 1
ATOM 1567 N N . GLN A 1 200 ? 3.923 -5.157 -31.385 1.00 29.19 200 GLN A N 1
ATOM 1568 C CA . GLN A 1 200 ? 4.871 -5.895 -32.216 1.00 29.19 200 GLN A CA 1
ATOM 1569 C C . GLN A 1 200 ? 5.785 -6.661 -31.258 1.00 29.19 200 GLN A C 1
ATOM 1571 O O . GLN A 1 200 ? 6.561 -6.045 -30.529 1.00 29.19 200 GLN A O 1
ATOM 1576 N N . LEU A 1 201 ? 5.604 -7.985 -31.213 1.00 34.28 201 LEU A N 1
ATOM 1577 C CA . LEU A 1 201 ? 6.590 -8.923 -30.671 1.00 34.28 201 LEU A CA 1
ATOM 1578 C C . LEU A 1 201 ? 7.838 -8.941 -31.560 1.00 34.28 201 LEU A C 1
ATOM 1580 O O . LEU A 1 201 ? 7.664 -8.872 -32.800 1.00 34.28 201 LEU A O 1
#

Radius of gyration: 18.96 Å; Cα contacts (8 Å, |Δi|>4): 330; chains: 1; bounding box: 42×43×57 Å

Nearest PDB structures (foldseek):
  7moq-assembly1_E  TM=3.637E-01  e=4.365E+00  Tetrahymena thermophila CU428
  8bwy-assembly1_e  TM=3.637E-01  e=7.040E+00  Chlamydomonas reinhardtii

Solvent-accessible surface area (backbone atoms only — not comparable to full-atom values): 12005 Å² total; per-residue (Å²): 136,91,78,78,72,60,65,78,77,40,92,89,33,94,76,74,67,50,71,53,58,56,43,21,41,28,75,42,77,45,82,40,52,46,28,50,77,42,44,76,70,62,54,53,47,86,88,42,82,39,73,66,63,62,80,37,48,40,70,60,30,40,71,38,44,82,45,19,36,18,34,79,44,77,43,52,66,43,49,38,43,60,60,55,47,49,52,46,23,76,72,66,76,48,45,46,85,50,61,49,97,85,67,48,59,29,21,28,45,34,61,34,55,29,40,97,40,89,76,33,36,20,28,34,34,49,88,36,36,26,40,75,45,57,75,87,56,85,81,54,43,82,50,79,46,66,48,74,26,74,93,49,37,45,74,78,43,59,80,65,41,94,92,32,52,67,38,64,50,14,89,81,51,86,64,75,90,85,68,89,66,73,80,71,79,64,92,70,74,75,75,74,70,54,71,83,76,74,63,80,129

Foldseek 3Di:
DPDPPPPCPDPPRPPPDDPFRLLQFDWDKDWAADAQVCVVVVVFDDDADDDQDAQAALVNSVVNVVSGTTDIDTDRKFFADSVRLVVCCVQAVWQADDADPVRHGQKAFGSHADHHDRQWTWIADRVRGIHIDGPPDPRHHTDMDTDGPVVQWDFPWFDCHPVTRTDTTRVPRDDDPDDPDDPPPPPCPPPVPPPVPPDDD

Secondary structure (DSSP, 8-state):
------GGGSBTBTTS--HHHHHTEEPEEEEEE--HHHHTTT---TT--BPPP-SEEHHHHHHHGGGB-EEEEEESSEE--HHHHHHHHHHHS-S-S-B-TTS-B--EEEEEEPSS-TT-EEEE-TTSEEEEE-TT-TT-B--EE-EE-TTT-EEEE--SBTTB--EEE-TT--------PPPPP-S-------TTTS---

Sequence (201 aa):
VSGVGAYNEKAGFLNAFSKSEIAAMKTVTQRSLVSHPEYNKGIVDGDANSDLLYYTDISEAVANYDSSYFETTTEKVFLLDVKQANAVWKNLKGYYVAYNNDGMAWPYWLRTPVTDCNHDMRYISSSGQVGRYAPWYSDLGVRPAFYLDSEYFVTTSGSGSQSSPYIGSAPNKQEDDYTISEPAEDANPDWNVSTEQSIQL

pLDDT: mean 77.82, std 18.14, range [29.19, 95.69]

Mean predicted aligned error: 9.91 Å

Organism: NCBI:txid408170

InterPro domains:
  IPR046240 Domain of unknown function DUF6273 [PF19789] (13-150)